Protein AF-A0A9P7GNF5-F1 (afdb_monomer_lite)

Structure (mmCIF, N/CA/C/O backbone):
data_AF-A0A9P7GNF5-F1
#
_entry.id   AF-A0A9P7GNF5-F1
#
loop_
_atom_site.group_PDB
_atom_site.id
_atom_site.type_symbol
_atom_site.label_atom_id
_atom_site.label_alt_id
_atom_site.label_comp_id
_atom_site.label_asym_id
_atom_site.label_entity_id
_atom_site.label_seq_id
_atom_site.pdbx_PDB_ins_code
_atom_site.Cartn_x
_atom_site.Cartn_y
_atom_site.Cartn_z
_atom_site.occupancy
_atom_site.B_iso_or_equiv
_atom_site.auth_seq_id
_atom_site.auth_comp_id
_atom_site.auth_asym_id
_atom_site.auth_atom_id
_atom_site.pdbx_PDB_model_num
ATOM 1 N N . MET A 1 1 ? 40.976 8.394 -29.551 1.00 41.62 1 MET A N 1
ATOM 2 C CA . MET A 1 1 ? 40.614 8.746 -28.161 1.00 41.62 1 MET A CA 1
ATOM 3 C C . MET A 1 1 ? 39.625 7.703 -27.666 1.00 41.62 1 MET A C 1
ATOM 5 O O . MET A 1 1 ? 38.566 7.614 -28.279 1.00 41.62 1 MET A O 1
ATOM 9 N N . PRO A 1 2 ? 39.951 6.873 -26.661 1.00 54.00 2 PRO A N 1
ATOM 10 C CA . PRO A 1 2 ? 38.973 5.945 -26.102 1.00 54.00 2 PRO A CA 1
ATOM 11 C C . PRO A 1 2 ? 37.846 6.740 -25.425 1.00 54.00 2 PRO A C 1
ATOM 13 O O . PRO A 1 2 ? 38.100 7.703 -24.696 1.00 54.00 2 PRO A O 1
ATOM 16 N N . ARG A 1 3 ? 36.596 6.388 -25.743 1.00 57.84 3 ARG A N 1
ATOM 17 C CA . ARG A 1 3 ? 35.383 6.988 -25.173 1.00 57.84 3 ARG A CA 1
ATOM 18 C C . ARG A 1 3 ? 35.376 6.676 -23.673 1.00 57.84 3 ARG A C 1
ATOM 20 O O . ARG A 1 3 ? 35.516 5.518 -23.307 1.00 57.84 3 ARG A O 1
ATOM 27 N N . ARG A 1 4 ? 35.253 7.690 -22.808 1.00 58.69 4 ARG A N 1
ATOM 28 C CA . ARG A 1 4 ? 35.090 7.457 -21.363 1.00 58.69 4 ARG A CA 1
ATOM 29 C C . ARG A 1 4 ? 33.771 6.722 -21.145 1.00 58.69 4 ARG A C 1
ATOM 31 O O . ARG A 1 4 ? 32.715 7.282 -21.436 1.00 58.69 4 ARG A O 1
ATOM 38 N N . GLU A 1 5 ? 33.855 5.491 -20.671 1.00 64.25 5 GLU A N 1
ATOM 39 C CA . GLU A 1 5 ? 32.709 4.707 -20.226 1.00 64.25 5 GLU A CA 1
ATOM 40 C C . GLU A 1 5 ? 32.183 5.349 -18.937 1.00 64.25 5 GLU A C 1
ATOM 42 O O . GLU A 1 5 ? 32.894 5.453 -17.939 1.00 64.25 5 GLU A O 1
ATOM 47 N N . GLN A 1 6 ? 30.969 5.896 -18.998 1.00 66.38 6 GLN A N 1
ATOM 48 C CA . GLN A 1 6 ? 30.269 6.418 -17.827 1.00 66.38 6 GLN A CA 1
ATOM 49 C C . GLN A 1 6 ? 29.545 5.233 -17.189 1.00 66.38 6 GLN A C 1
ATOM 51 O O . GLN A 1 6 ? 28.452 4.885 -17.630 1.00 66.38 6 GLN A O 1
ATOM 56 N N . SER A 1 7 ? 30.163 4.580 -16.205 1.00 65.94 7 SER A N 1
ATOM 57 C CA . SER A 1 7 ? 29.487 3.539 -15.431 1.00 65.94 7 SER A CA 1
ATOM 58 C C . SER A 1 7 ? 28.459 4.181 -14.498 1.00 65.94 7 SER A C 1
ATOM 60 O O . SER A 1 7 ? 28.756 5.140 -13.779 1.00 65.94 7 SER A O 1
ATOM 62 N N . PHE A 1 8 ? 27.224 3.680 -14.531 1.00 71.06 8 PHE A N 1
ATOM 63 C CA . PHE A 1 8 ? 26.128 4.201 -13.719 1.00 71.06 8 PHE A CA 1
ATOM 64 C C . PHE A 1 8 ? 25.688 3.155 -12.704 1.00 71.06 8 PHE A C 1
ATOM 66 O O . PHE A 1 8 ? 24.969 2.216 -13.026 1.00 71.06 8 PHE A O 1
ATOM 73 N N . THR A 1 9 ? 26.077 3.343 -11.445 1.00 82.88 9 THR A N 1
ATOM 74 C CA . THR A 1 9 ? 25.583 2.498 -10.357 1.00 82.88 9 THR A CA 1
ATOM 75 C C . THR A 1 9 ? 24.150 2.882 -10.001 1.00 82.88 9 THR A C 1
ATOM 77 O O . THR A 1 9 ? 23.896 3.974 -9.484 1.00 82.88 9 THR A O 1
ATOM 80 N N . ILE A 1 10 ? 23.206 1.968 -10.228 1.00 86.62 10 ILE A N 1
ATOM 81 C CA . ILE A 1 10 ? 21.813 2.163 -9.823 1.00 86.62 10 ILE A CA 1
ATOM 82 C C . ILE A 1 10 ? 21.650 1.997 -8.304 1.00 86.62 10 ILE A C 1
ATOM 84 O O . ILE A 1 10 ? 22.248 1.123 -7.676 1.00 86.62 10 ILE A O 1
ATOM 88 N N . ARG A 1 11 ? 20.807 2.831 -7.685 1.00 86.44 11 ARG A N 1
ATOM 89 C CA . ARG A 1 11 ? 20.430 2.698 -6.269 1.00 86.44 11 ARG A CA 1
ATOM 90 C C . ARG A 1 11 ? 19.063 2.024 -6.180 1.00 86.44 11 ARG A C 1
ATOM 92 O O . ARG A 1 11 ? 18.086 2.557 -6.693 1.00 86.44 11 ARG A O 1
ATOM 99 N N . GLY A 1 12 ? 18.978 0.892 -5.486 1.00 84.31 12 GLY A N 1
ATOM 100 C CA . GLY A 1 12 ? 17.716 0.166 -5.320 1.00 84.31 12 GLY A CA 1
ATOM 101 C C . GLY A 1 12 ? 17.876 -1.189 -4.627 1.00 84.31 12 GLY A C 1
ATOM 102 O O . GLY A 1 12 ? 18.938 -1.460 -4.062 1.00 84.31 12 GLY A O 1
ATOM 103 N N . PRO A 1 13 ? 16.841 -2.046 -4.657 1.00 88.25 13 PRO A N 1
ATOM 104 C CA . PRO A 1 13 ? 16.936 -3.442 -4.238 1.00 88.25 13 PRO A CA 1
ATOM 105 C C . PRO A 1 13 ? 18.118 -4.154 -4.908 1.00 88.25 13 PRO A C 1
ATOM 107 O O . PRO A 1 13 ? 18.367 -3.945 -6.095 1.00 88.25 13 PRO A O 1
ATOM 110 N N . LYS A 1 14 ? 18.827 -5.013 -4.163 1.00 90.12 14 LYS A N 1
ATOM 111 C CA . LYS A 1 14 ? 20.010 -5.739 -4.672 1.00 90.12 14 LYS A CA 1
ATOM 112 C C . LYS A 1 14 ? 19.717 -6.516 -5.957 1.00 90.12 14 LYS A C 1
ATOM 114 O O . LYS A 1 14 ? 20.514 -6.478 -6.879 1.00 90.12 14 LYS A O 1
ATOM 119 N N . ILE A 1 15 ? 18.522 -7.094 -6.048 1.00 89.81 15 ILE A N 1
ATOM 120 C CA . ILE A 1 15 ? 18.042 -7.823 -7.227 1.00 89.81 15 ILE A CA 1
ATOM 121 C C . ILE A 1 15 ? 18.034 -6.990 -8.516 1.00 89.81 15 ILE A C 1
ATOM 123 O O . ILE A 1 15 ? 18.298 -7.530 -9.581 1.00 89.81 15 ILE A O 1
ATOM 127 N N . LEU A 1 16 ? 17.777 -5.678 -8.439 1.00 89.19 16 LEU A N 1
ATOM 128 C CA . LEU A 1 16 ? 17.875 -4.813 -9.616 1.00 89.19 16 LEU A CA 1
ATOM 129 C C . LEU A 1 16 ? 19.332 -4.513 -9.950 1.00 89.19 16 LEU A C 1
ATOM 131 O O . LEU A 1 16 ? 19.678 -4.483 -11.121 1.00 89.19 16 LEU A O 1
ATOM 135 N N . GLN A 1 17 ? 20.171 -4.295 -8.931 1.00 90.56 17 GLN A N 1
ATOM 136 C CA . GLN A 1 17 ? 21.597 -3.999 -9.112 1.00 90.56 17 GLN A CA 1
ATOM 137 C C . GLN A 1 17 ? 22.333 -5.167 -9.777 1.00 90.56 17 GLN A C 1
ATOM 139 O O . GLN A 1 17 ? 23.171 -4.942 -10.637 1.00 90.56 17 GLN A O 1
ATOM 144 N N . GLU A 1 18 ? 22.000 -6.402 -9.396 1.00 89.75 18 GLU A N 1
ATOM 145 C CA . GLU A 1 18 ? 22.592 -7.624 -9.953 1.00 89.75 18 GLU A CA 1
ATOM 146 C C . GLU A 1 18 ? 22.138 -7.895 -11.393 1.00 89.75 18 GLU A C 1
ATOM 148 O O . GLU A 1 18 ? 22.918 -8.395 -12.197 1.00 89.75 18 GLU A O 1
ATOM 153 N N . ALA A 1 19 ? 20.895 -7.544 -11.730 1.00 89.50 19 ALA A N 1
ATOM 154 C CA . ALA A 1 19 ? 20.339 -7.734 -13.067 1.00 89.50 19 ALA A CA 1
ATOM 155 C C . ALA A 1 19 ? 20.593 -6.541 -14.016 1.00 89.50 19 ALA A C 1
ATOM 157 O O . ALA A 1 19 ? 20.102 -6.535 -15.146 1.00 89.50 19 ALA A O 1
ATOM 158 N N . TRP A 1 20 ? 21.333 -5.521 -13.569 1.00 89.19 20 TRP A N 1
ATOM 159 C CA . TRP A 1 20 ? 21.625 -4.324 -14.353 1.00 89.19 20 TRP A CA 1
ATOM 160 C C . TRP A 1 20 ? 22.871 -4.505 -15.225 1.00 89.19 20 TRP A C 1
ATOM 162 O O . TRP A 1 20 ? 23.933 -4.886 -14.739 1.00 89.19 20 TRP A O 1
ATOM 172 N N . ASP A 1 21 ? 22.747 -4.188 -16.515 1.00 89.94 21 ASP A N 1
ATOM 173 C CA . ASP A 1 21 ? 23.839 -4.260 -17.485 1.00 89.94 21 ASP A CA 1
ATOM 174 C C . ASP A 1 21 ? 24.296 -2.850 -17.882 1.00 89.94 21 ASP A C 1
ATOM 176 O O . ASP A 1 21 ? 23.581 -2.120 -18.571 1.00 89.94 21 ASP A O 1
ATOM 180 N N . ASP A 1 22 ? 25.502 -2.464 -17.464 1.00 88.56 22 ASP A N 1
ATOM 181 C CA . ASP A 1 22 ? 26.076 -1.138 -17.731 1.00 88.56 22 ASP A CA 1
ATOM 182 C C . ASP A 1 22 ? 26.331 -0.871 -19.226 1.00 88.56 22 ASP A C 1
ATOM 184 O O . ASP A 1 22 ? 26.520 0.279 -19.627 1.00 88.56 22 ASP A O 1
ATOM 188 N N . THR A 1 23 ? 26.337 -1.912 -20.068 1.00 87.12 23 THR A N 1
ATOM 189 C CA . THR A 1 23 ? 26.581 -1.777 -21.514 1.00 87.12 23 THR A CA 1
ATOM 190 C C . THR A 1 23 ? 25.336 -1.375 -22.301 1.00 87.12 23 THR A C 1
ATOM 192 O O . THR A 1 23 ? 25.441 -0.882 -23.428 1.00 87.12 23 THR A O 1
ATOM 195 N N . LYS A 1 24 ? 24.153 -1.564 -21.713 1.00 86.88 24 LYS A N 1
ATOM 196 C CA . LYS A 1 24 ? 22.857 -1.323 -22.348 1.00 86.88 24 LYS A CA 1
ATOM 197 C C . LYS A 1 24 ? 22.277 0.024 -21.944 1.00 86.88 24 LYS A C 1
ATOM 199 O O . LYS A 1 24 ? 22.565 0.584 -20.887 1.00 86.88 24 LYS A O 1
ATOM 204 N N . THR A 1 25 ? 21.404 0.558 -22.796 1.00 88.00 25 THR A N 1
ATOM 205 C CA . THR A 1 25 ? 20.661 1.778 -22.455 1.00 88.00 25 THR A CA 1
ATOM 206 C C . THR A 1 25 ? 19.668 1.509 -21.324 1.00 88.00 25 THR A C 1
ATOM 208 O O . THR A 1 25 ? 19.156 0.400 -21.175 1.00 88.00 25 THR A O 1
ATOM 211 N N . VAL A 1 26 ? 19.309 2.555 -20.571 1.00 87.38 26 VAL A N 1
ATOM 212 C CA . VAL A 1 26 ? 18.275 2.480 -19.521 1.00 87.38 26 VAL A CA 1
ATOM 213 C C . VAL A 1 26 ? 16.986 1.858 -20.067 1.00 87.38 26 VAL A C 1
ATOM 215 O O . VAL A 1 26 ? 16.422 0.966 -19.447 1.00 87.38 26 VAL A O 1
ATOM 218 N N . ARG A 1 27 ? 16.556 2.260 -21.269 1.00 85.50 27 ARG A N 1
ATOM 219 C CA . ARG A 1 27 ? 15.366 1.708 -21.927 1.00 85.50 27 ARG A CA 1
ATOM 220 C C . ARG A 1 27 ? 15.486 0.200 -22.158 1.00 85.50 27 ARG A C 1
ATOM 222 O O . ARG A 1 27 ? 14.571 -0.534 -21.804 1.00 85.50 27 ARG A O 1
ATOM 229 N N . GLN A 1 28 ? 16.600 -0.254 -22.730 1.00 85.62 28 GLN A N 1
ATOM 230 C CA . GLN A 1 28 ? 16.845 -1.675 -23.000 1.00 85.62 28 GLN A CA 1
ATOM 231 C C . GLN A 1 28 ? 16.909 -2.498 -21.712 1.00 85.62 28 GLN A C 1
ATOM 233 O O . GLN A 1 28 ? 16.339 -3.582 -21.669 1.00 85.62 28 GLN A O 1
ATOM 238 N N . ASN A 1 29 ? 17.537 -1.975 -20.656 1.00 89.19 29 ASN A N 1
ATOM 239 C CA . ASN A 1 29 ? 17.595 -2.651 -19.361 1.00 89.19 29 ASN A CA 1
ATOM 240 C C . ASN A 1 29 ? 16.219 -2.792 -18.724 1.00 89.19 29 ASN A C 1
ATOM 242 O O . ASN A 1 29 ? 15.861 -3.883 -18.302 1.00 89.19 29 ASN A O 1
ATOM 246 N N . TYR A 1 30 ? 15.424 -1.721 -18.689 1.00 88.06 30 TYR A N 1
ATOM 247 C CA . TYR A 1 30 ? 14.071 -1.793 -18.139 1.00 88.06 30 TYR A CA 1
ATOM 248 C C . TYR A 1 30 ? 13.229 -2.817 -18.9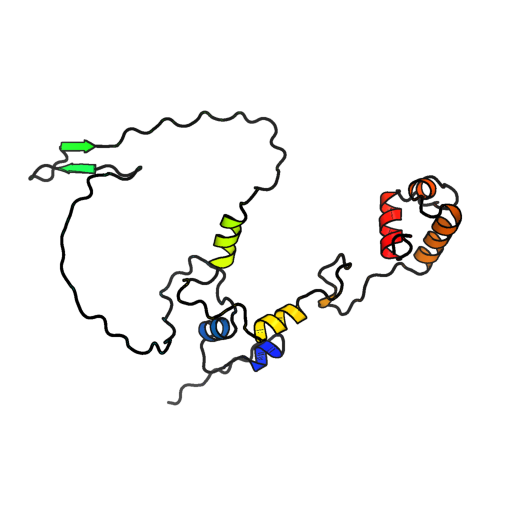10 1.00 88.06 30 TYR A C 1
ATOM 250 O O . TYR A 1 30 ? 12.617 -3.676 -18.283 1.00 88.06 30 TYR A O 1
ATOM 258 N N . ILE A 1 31 ? 13.305 -2.823 -20.247 1.00 85.62 31 ILE A N 1
ATOM 259 C CA . ILE A 1 31 ? 12.619 -3.827 -21.074 1.00 85.62 31 ILE A CA 1
ATOM 260 C C . ILE A 1 31 ? 13.119 -5.247 -20.767 1.00 85.62 31 ILE A C 1
ATOM 262 O O . ILE A 1 31 ? 12.304 -6.137 -20.553 1.00 85.62 31 ILE A O 1
ATOM 266 N N . ALA A 1 32 ? 14.435 -5.470 -20.690 1.00 86.75 32 ALA A N 1
ATOM 267 C CA . ALA A 1 32 ? 15.010 -6.783 -20.383 1.00 86.75 32 ALA A CA 1
ATOM 268 C C . ALA A 1 32 ? 14.602 -7.300 -18.993 1.00 86.75 32 ALA A C 1
ATOM 270 O O . ALA A 1 32 ? 14.418 -8.500 -18.805 1.00 86.75 32 ALA A O 1
ATOM 271 N N . LEU A 1 33 ? 14.421 -6.396 -18.028 1.00 87.56 33 LEU A N 1
ATOM 272 C CA . LEU A 1 33 ? 13.936 -6.720 -16.688 1.00 87.56 33 LEU A CA 1
ATOM 273 C C . LEU A 1 33 ? 12.429 -7.017 -16.655 1.00 87.56 33 LEU A C 1
ATOM 275 O O . LEU A 1 33 ? 11.961 -7.564 -15.658 1.00 87.56 33 LEU A O 1
ATOM 279 N N . GLY A 1 34 ? 11.676 -6.690 -17.711 1.00 86.31 34 GLY A N 1
ATOM 280 C CA . GLY A 1 34 ? 10.210 -6.747 -17.730 1.00 86.31 34 GLY A CA 1
ATOM 281 C C . GLY A 1 34 ? 9.551 -5.543 -17.045 1.00 86.31 34 GLY A C 1
ATOM 282 O O . GLY A 1 34 ? 8.411 -5.628 -16.599 1.00 86.31 34 GLY A O 1
ATOM 283 N N . LEU A 1 35 ? 10.280 -4.430 -16.920 1.00 86.75 35 LEU A N 1
ATOM 284 C CA . LEU A 1 35 ? 9.820 -3.175 -16.333 1.00 86.75 35 LEU A CA 1
ATOM 285 C C . LEU A 1 35 ? 9.551 -2.129 -17.418 1.00 86.75 35 LEU A C 1
ATOM 287 O O . LEU A 1 35 ? 10.220 -2.049 -18.448 1.00 86.75 35 LEU A O 1
ATOM 291 N N . ILE A 1 36 ? 8.594 -1.251 -17.148 1.00 85.75 36 ILE A N 1
ATOM 292 C CA . ILE A 1 36 ? 8.266 -0.139 -18.040 1.00 85.75 36 ILE A CA 1
ATOM 293 C C . ILE A 1 36 ? 9.247 1.020 -17.824 1.00 85.75 36 ILE A C 1
ATOM 295 O O . ILE A 1 36 ? 9.493 1.436 -16.692 1.00 85.75 36 ILE A O 1
ATOM 299 N N . HIS A 1 37 ? 9.829 1.554 -18.904 1.00 84.38 37 HIS A N 1
ATOM 300 C CA . HIS A 1 37 ? 10.767 2.689 -18.810 1.00 84.38 37 HIS A CA 1
ATOM 301 C C . HIS A 1 37 ? 10.054 4.052 -18.765 1.00 84.38 37 HIS A C 1
ATOM 303 O O . HIS A 1 37 ? 10.560 4.993 -18.160 1.00 84.38 37 HIS A O 1
ATOM 309 N N . THR A 1 38 ? 8.879 4.170 -19.396 1.00 83.12 38 THR A N 1
ATOM 310 C CA . THR A 1 38 ? 8.087 5.406 -19.439 1.00 83.12 38 THR A CA 1
ATOM 311 C C . THR A 1 38 ? 6.619 5.122 -19.166 1.00 83.12 38 THR A C 1
ATOM 313 O O . THR A 1 38 ? 6.066 4.144 -19.657 1.00 83.12 38 THR A O 1
ATOM 316 N N . LEU A 1 39 ? 5.999 6.013 -18.395 1.00 80.94 39 LEU A N 1
ATOM 317 C CA . LEU A 1 39 ? 4.566 6.014 -18.100 1.00 80.94 39 LEU A CA 1
ATOM 318 C C . LEU A 1 39 ? 3.771 6.889 -19.078 1.00 80.94 39 LEU A C 1
ATOM 320 O O . LEU A 1 39 ? 2.556 6.985 -18.959 1.00 80.94 39 LEU A O 1
ATOM 324 N N . ASN A 1 40 ? 4.441 7.577 -20.008 1.00 76.88 40 ASN A N 1
ATOM 325 C CA . ASN A 1 40 ? 3.777 8.474 -20.947 1.00 76.88 40 ASN A CA 1
ATOM 326 C C . ASN A 1 40 ? 3.309 7.677 -22.177 1.00 76.88 40 ASN A C 1
ATOM 328 O O . ASN A 1 40 ? 4.167 7.269 -22.965 1.00 76.88 40 ASN A O 1
ATOM 332 N N . PRO A 1 41 ? 1.990 7.502 -22.396 1.00 67.69 41 PRO A N 1
ATOM 333 C CA . PRO A 1 41 ? 1.478 6.761 -23.554 1.00 67.69 41 PRO A CA 1
ATOM 334 C C . PRO A 1 41 ? 1.795 7.477 -24.876 1.00 67.69 41 PRO A C 1
ATOM 336 O O . PRO A 1 41 ? 2.030 6.845 -25.898 1.00 67.69 41 PRO A O 1
ATOM 339 N N . SER A 1 42 ? 1.893 8.810 -24.844 1.00 64.44 42 SER A N 1
ATOM 340 C CA . SER A 1 42 ? 2.182 9.653 -26.012 1.00 64.44 42 SER A CA 1
ATOM 341 C C . SER A 1 42 ? 3.656 10.051 -26.126 1.00 64.44 42 SER A C 1
ATOM 343 O O . SER A 1 42 ? 3.953 11.130 -26.642 1.00 64.44 42 SER A O 1
ATOM 345 N N . ALA A 1 43 ? 4.590 9.254 -25.594 1.00 64.44 43 ALA A N 1
ATOM 346 C CA . ALA A 1 43 ? 6.016 9.560 -25.695 1.00 64.44 43 ALA A CA 1
ATOM 347 C C . ALA A 1 43 ? 6.415 9.750 -27.173 1.00 64.44 43 ALA A C 1
ATOM 349 O O . ALA A 1 43 ? 6.404 8.811 -27.965 1.00 64.44 43 ALA A O 1
ATOM 350 N N . ALA A 1 44 ? 6.732 10.990 -27.549 1.00 58.16 44 ALA A N 1
ATOM 351 C CA . ALA A 1 44 ? 7.075 11.346 -28.916 1.00 58.16 44 ALA A CA 1
ATOM 352 C C . ALA A 1 44 ? 8.484 10.840 -29.259 1.00 58.16 44 ALA A C 1
ATOM 354 O O . ALA A 1 44 ? 9.454 11.192 -28.588 1.00 58.16 44 ALA A O 1
ATOM 355 N N . GLY A 1 45 ? 8.595 10.033 -30.313 1.00 63.91 45 GLY A N 1
ATOM 356 C CA . GLY A 1 45 ? 9.864 9.497 -30.807 1.00 63.91 45 GLY A CA 1
ATOM 357 C C . GLY A 1 45 ? 9.737 8.034 -31.224 1.00 63.91 45 GLY A C 1
ATOM 358 O O . GLY A 1 45 ? 9.052 7.253 -30.569 1.00 63.91 45 GLY A O 1
ATOM 359 N N . GLY A 1 46 ? 10.378 7.662 -32.334 1.00 60.12 46 GLY A N 1
ATOM 360 C CA . GLY A 1 46 ? 10.417 6.274 -32.792 1.00 60.12 46 GLY A CA 1
ATOM 361 C C . GLY A 1 46 ? 11.089 5.382 -31.750 1.00 60.12 46 GLY A C 1
ATOM 362 O O . GLY A 1 46 ? 12.149 5.721 -31.226 1.00 60.12 46 GLY A O 1
ATOM 363 N N . VAL A 1 47 ? 10.459 4.255 -31.432 1.00 65.19 47 VAL A N 1
ATOM 364 C CA . VAL A 1 47 ? 11.078 3.222 -30.602 1.00 65.19 47 VAL A CA 1
ATOM 365 C C . VAL A 1 47 ? 12.047 2.434 -31.471 1.00 65.19 47 VAL A C 1
ATOM 367 O O . VAL A 1 47 ? 11.672 1.977 -32.549 1.00 65.19 47 VAL A O 1
ATOM 370 N N . GLU A 1 48 ? 13.298 2.307 -31.035 1.00 67.12 48 GLU A N 1
ATOM 371 C CA . GLU A 1 48 ? 14.250 1.446 -31.732 1.00 67.12 48 GLU A CA 1
ATOM 372 C C . GLU A 1 48 ? 13.721 0.005 -31.670 1.00 67.12 48 GLU A C 1
ATOM 374 O O . GLU A 1 48 ? 13.424 -0.469 -30.564 1.00 67.12 48 GLU A O 1
ATOM 379 N N . PRO A 1 49 ? 13.535 -0.680 -32.816 1.00 60.53 49 PRO A N 1
ATOM 380 C CA . PRO A 1 49 ? 13.213 -2.093 -32.795 1.00 60.53 49 PRO A CA 1
ATOM 381 C C . PRO A 1 49 ? 14.393 -2.797 -32.137 1.00 60.53 49 PRO A C 1
ATOM 383 O O . PRO A 1 49 ? 15.532 -2.693 -32.590 1.00 60.53 49 PRO A O 1
ATOM 386 N N . LEU A 1 50 ? 14.128 -3.472 -31.024 1.00 57.75 50 LEU A N 1
ATOM 387 C CA . LEU A 1 50 ? 15.089 -4.419 -30.490 1.00 57.75 50 LEU A CA 1
ATOM 388 C C . LEU A 1 50 ? 15.266 -5.475 -31.579 1.00 57.75 50 LEU A C 1
ATOM 390 O O . LEU A 1 50 ? 14.263 -5.996 -32.067 1.00 57.75 50 LEU A O 1
ATOM 394 N N . GLU A 1 51 ? 16.504 -5.740 -31.997 1.00 51.62 51 GLU A N 1
ATOM 395 C CA . GLU A 1 51 ? 16.817 -6.878 -32.862 1.00 51.62 51 GLU A CA 1
ATOM 396 C C . GLU A 1 51 ? 16.426 -8.154 -32.113 1.00 51.62 51 GLU A C 1
ATOM 398 O O . GLU A 1 51 ? 17.222 -8.794 -31.427 1.00 51.62 51 GLU A O 1
ATOM 403 N N . VAL A 1 52 ? 15.156 -8.524 -32.227 1.00 49.31 52 VAL A N 1
ATOM 404 C CA . VAL A 1 52 ? 14.756 -9.911 -32.133 1.00 49.31 52 VAL A CA 1
ATOM 405 C C . VAL A 1 52 ? 15.468 -10.547 -33.315 1.00 49.31 52 VAL A C 1
ATOM 407 O O . VAL A 1 52 ? 15.240 -10.154 -34.458 1.00 49.31 52 VAL A O 1
ATOM 410 N N . GLN A 1 53 ? 16.403 -11.457 -33.050 1.00 43.16 53 GLN A N 1
ATOM 411 C CA . GLN A 1 53 ? 16.948 -12.332 -34.082 1.00 43.16 53 GLN A CA 1
ATOM 412 C C . GLN A 1 53 ? 15.803 -13.216 -34.590 1.00 43.16 53 GLN A C 1
ATOM 414 O O . GLN A 1 53 ? 15.657 -14.374 -34.204 1.00 43.16 53 GLN A O 1
ATOM 419 N N . GLU A 1 54 ? 14.941 -12.636 -35.418 1.00 40.28 54 GLU A N 1
ATOM 420 C CA . GLU A 1 54 ? 13.938 -13.351 -36.172 1.00 40.28 54 GLU A CA 1
ATOM 421 C C . GLU A 1 54 ? 14.670 -14.072 -37.295 1.00 40.28 54 GLU A C 1
ATOM 423 O O . GLU A 1 54 ? 15.307 -13.491 -38.176 1.00 40.28 54 GLU A O 1
ATOM 428 N N . ARG A 1 55 ? 14.620 -15.395 -37.186 1.00 44.19 55 ARG A N 1
ATOM 429 C CA . ARG A 1 55 ? 14.936 -16.346 -38.238 1.00 44.19 55 ARG A CA 1
ATOM 430 C C . ARG A 1 55 ? 14.218 -15.877 -39.505 1.00 44.19 55 ARG A C 1
ATOM 432 O O . ARG A 1 55 ? 13.000 -15.762 -39.517 1.00 44.19 55 ARG A O 1
ATOM 439 N N . THR A 1 56 ? 15.009 -15.547 -40.514 1.00 33.44 56 THR A N 1
ATOM 440 C CA . THR A 1 56 ? 14.584 -14.942 -41.772 1.00 33.44 56 THR A CA 1
ATOM 441 C C . THR A 1 56 ? 13.545 -15.829 -42.456 1.00 33.44 56 THR A C 1
ATOM 443 O O . THR A 1 56 ? 13.882 -16.916 -42.917 1.00 33.44 56 THR A O 1
ATOM 446 N N . GLU A 1 57 ? 12.297 -15.371 -42.528 1.00 40.12 57 GLU A N 1
ATOM 447 C CA . GLU A 1 57 ? 11.358 -15.813 -43.555 1.00 40.12 57 GLU A CA 1
ATOM 448 C C . GLU A 1 57 ? 11.130 -14.644 -44.511 1.00 40.12 57 GLU A C 1
ATOM 450 O O . GLU A 1 57 ? 10.713 -13.546 -44.143 1.00 40.12 57 GLU A O 1
ATOM 455 N N . GLU A 1 58 ? 11.538 -14.895 -45.746 1.00 42.12 58 GLU A N 1
ATOM 456 C CA . GLU A 1 58 ? 11.533 -13.998 -46.885 1.00 42.12 58 GLU A CA 1
ATOM 457 C C . GLU A 1 58 ? 10.086 -13.705 -47.302 1.00 42.12 58 GLU A C 1
ATOM 459 O O . GLU A 1 58 ? 9.319 -14.625 -47.582 1.00 42.12 58 GLU A O 1
ATOM 464 N N . ILE A 1 59 ? 9.706 -12.427 -47.393 1.00 38.25 59 ILE A N 1
ATOM 465 C CA . ILE A 1 59 ? 8.522 -12.024 -48.159 1.00 38.25 59 ILE A CA 1
ATOM 466 C C . ILE A 1 59 ? 8.935 -10.931 -49.137 1.00 38.25 59 ILE A C 1
ATOM 468 O O . ILE A 1 59 ? 9.154 -9.769 -48.788 1.00 38.25 59 ILE A O 1
ATOM 472 N N . GLU A 1 60 ? 9.054 -11.357 -50.387 1.00 40.06 60 GLU A N 1
ATOM 473 C CA . GLU A 1 60 ? 9.244 -10.535 -51.567 1.00 40.06 60 GLU A CA 1
ATOM 474 C C . GLU A 1 60 ? 7.956 -9.780 -51.956 1.00 40.06 60 GLU A C 1
ATOM 476 O O . GLU A 1 60 ? 6.853 -10.317 -51.930 1.00 40.06 60 GLU A O 1
ATOM 481 N N . THR A 1 61 ? 8.154 -8.557 -52.461 1.00 33.47 61 THR A N 1
ATOM 482 C CA . THR A 1 61 ? 7.334 -7.832 -53.460 1.00 33.47 61 THR A CA 1
ATOM 483 C C . THR A 1 61 ? 5.904 -7.379 -53.114 1.00 33.47 61 THR A C 1
ATOM 485 O O . THR A 1 61 ? 4.982 -8.172 -52.995 1.00 33.47 61 THR A O 1
ATOM 488 N N . ALA A 1 62 ? 5.670 -6.057 -53.154 1.00 34.34 62 ALA A N 1
ATOM 489 C CA . ALA A 1 62 ? 5.028 -5.400 -54.308 1.00 34.34 62 ALA A CA 1
ATOM 490 C C . ALA A 1 62 ? 4.794 -3.891 -54.066 1.00 34.34 62 ALA A C 1
ATOM 492 O O . ALA A 1 62 ? 4.036 -3.478 -53.193 1.00 34.34 62 ALA A O 1
ATOM 493 N N . SER A 1 63 ? 5.412 -3.063 -54.913 1.00 37.31 63 SER A N 1
ATOM 494 C CA . SER A 1 63 ? 4.934 -1.714 -55.240 1.00 37.31 63 SER A CA 1
ATOM 495 C C . SER A 1 63 ? 3.735 -1.809 -56.185 1.00 37.31 63 SER A C 1
ATOM 497 O O . SER A 1 63 ? 3.817 -2.560 -57.151 1.00 37.31 63 SER A O 1
ATOM 499 N N . ALA A 1 64 ? 2.698 -0.991 -55.981 1.00 34.12 64 ALA A N 1
ATOM 500 C CA . ALA A 1 64 ? 2.097 -0.138 -57.019 1.00 34.12 64 ALA A CA 1
ATOM 501 C C . ALA A 1 64 ? 0.830 0.566 -56.503 1.00 34.12 64 ALA A C 1
ATOM 503 O O . ALA A 1 64 ? -0.102 -0.032 -55.978 1.00 34.12 64 ALA A O 1
ATOM 504 N N . SER A 1 65 ? 0.815 1.871 -56.725 1.00 41.16 65 SER A N 1
ATOM 505 C CA . SER A 1 65 ? -0.264 2.836 -56.551 1.00 41.16 65 SER A CA 1
ATOM 506 C C . SER A 1 65 ? -1.559 2.489 -57.303 1.00 41.16 65 SER A C 1
ATOM 508 O O . SER A 1 65 ? -1.538 2.326 -58.524 1.00 41.16 65 SER A O 1
ATOM 510 N N . LYS A 1 66 ? -2.701 2.540 -56.606 1.00 37.66 66 LYS A N 1
ATOM 511 C CA . LYS A 1 66 ? -4.032 2.735 -57.202 1.00 37.66 66 LYS A CA 1
ATOM 512 C C . LYS A 1 66 ? -4.843 3.687 -56.318 1.00 37.66 66 LYS A C 1
ATOM 514 O O . LYS A 1 66 ? -5.126 3.390 -55.164 1.00 37.66 66 LYS A O 1
ATOM 519 N N . VAL A 1 67 ? -5.154 4.864 -56.858 1.00 38.38 67 VAL A N 1
ATOM 520 C CA . VAL A 1 67 ? -6.015 5.871 -56.229 1.00 38.38 67 VAL A CA 1
ATOM 521 C C . VAL A 1 67 ? -7.463 5.458 -56.473 1.00 38.38 67 VAL A C 1
ATOM 523 O O . VAL A 1 67 ? -7.955 5.570 -57.593 1.00 38.38 67 VAL A O 1
ATOM 526 N N . GLU A 1 68 ? -8.139 4.989 -55.430 1.00 41.72 68 GLU A N 1
ATOM 527 C CA . GLU A 1 68 ? -9.593 4.827 -55.404 1.00 41.72 68 GLU A CA 1
ATOM 528 C C . GLU A 1 68 ? -10.161 5.851 -54.416 1.00 41.72 68 GLU A C 1
ATOM 530 O O . GLU A 1 68 ? -9.733 5.934 -53.264 1.00 41.72 68 GLU A O 1
ATOM 535 N N . GLN A 1 69 ? -11.062 6.712 -54.894 1.00 43.28 69 GLN A N 1
ATOM 536 C CA . GLN A 1 69 ? -11.665 7.755 -54.068 1.00 43.28 69 GLN A CA 1
ATOM 537 C C . GLN A 1 69 ? -12.687 7.144 -53.095 1.00 43.28 69 GLN A C 1
ATOM 539 O O . GLN A 1 69 ? -13.596 6.447 -53.547 1.00 4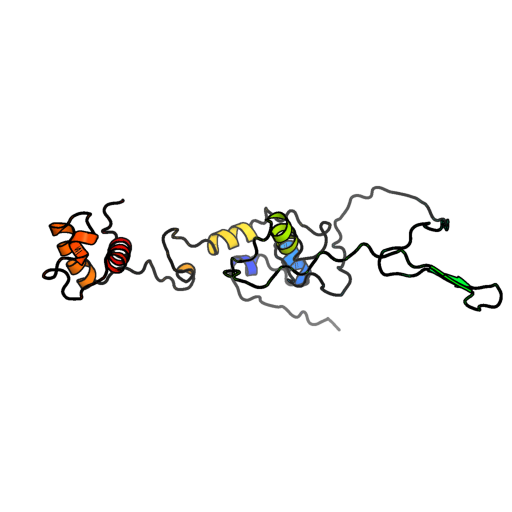3.28 69 GLN A O 1
ATOM 544 N N . PRO A 1 70 ? -12.620 7.448 -51.787 1.00 47.09 70 PRO A N 1
ATOM 545 C CA . PRO A 1 70 ? -13.667 7.060 -50.851 1.00 47.09 70 PRO A CA 1
ATOM 546 C C . PRO A 1 70 ? -14.905 7.952 -51.037 1.00 47.09 70 PRO A C 1
ATOM 548 O O . PRO A 1 70 ? -14.828 9.181 -50.990 1.00 47.09 70 PRO A O 1
ATOM 551 N N . THR A 1 71 ? -16.066 7.328 -51.231 1.00 55.00 71 THR A N 1
ATOM 552 C CA . THR A 1 71 ? -17.375 7.975 -51.436 1.00 55.00 71 THR A CA 1
ATOM 553 C C . THR A 1 71 ? -18.079 8.394 -50.138 1.00 55.00 71 THR A C 1
ATOM 555 O O . THR A 1 71 ? -19.216 8.853 -50.191 1.00 55.00 71 THR A O 1
ATOM 558 N N . GLN A 1 72 ? -17.426 8.300 -48.974 1.00 59.12 72 GLN A N 1
ATOM 559 C CA . GLN A 1 72 ? -18.005 8.699 -47.684 1.00 59.12 72 GLN A CA 1
ATOM 560 C C . GLN A 1 72 ? -17.157 9.757 -46.974 1.00 59.12 72 GLN A C 1
ATOM 562 O O . GLN A 1 72 ? -15.991 9.542 -46.640 1.00 59.12 72 GLN A O 1
ATOM 567 N N . ILE A 1 73 ? -17.772 10.917 -46.745 1.00 60.91 73 ILE A N 1
ATOM 568 C CA . ILE A 1 73 ? -17.205 12.049 -46.009 1.00 60.91 73 ILE A CA 1
ATOM 569 C C . ILE A 1 73 ? -17.333 11.751 -44.504 1.00 60.91 73 ILE A C 1
ATOM 571 O O . ILE A 1 73 ? -18.408 11.385 -44.033 1.00 60.91 73 ILE A O 1
ATOM 575 N N . ARG A 1 74 ? -16.236 11.870 -43.743 1.00 62.34 74 ARG A N 1
ATOM 576 C CA . ARG A 1 74 ? -16.224 11.648 -42.283 1.00 62.34 74 ARG A CA 1
ATOM 577 C C . ARG A 1 74 ? -16.922 12.809 -41.554 1.00 62.34 74 ARG A C 1
ATOM 579 O O . ARG A 1 74 ? -16.730 13.959 -41.944 1.00 62.34 74 ARG A O 1
ATOM 586 N N . LYS A 1 75 ? -17.681 12.516 -40.484 1.00 64.25 75 LYS A N 1
ATOM 587 C CA . LYS A 1 75 ? -18.366 13.524 -39.645 1.00 64.25 75 LYS A CA 1
ATOM 588 C C . LYS A 1 75 ? -17.362 14.602 -39.182 1.00 64.25 75 LYS A C 1
ATOM 590 O O . LYS A 1 75 ? -16.274 14.259 -38.723 1.00 64.25 75 LYS A O 1
ATOM 595 N N . GLY A 1 76 ? -17.700 15.882 -39.370 1.00 63.75 76 GLY A N 1
ATOM 596 C CA . GLY A 1 76 ? -16.844 17.040 -39.055 1.00 63.75 76 GLY A CA 1
ATOM 597 C C . GLY A 1 76 ? -15.943 17.559 -40.190 1.00 63.75 76 GLY A C 1
ATOM 598 O O . GLY A 1 76 ? -15.336 18.616 -40.039 1.00 63.75 76 GLY A O 1
ATOM 599 N N . PHE A 1 77 ? -15.865 16.874 -41.339 1.00 63.00 77 PHE A N 1
ATOM 600 C CA . PHE A 1 77 ? -15.143 17.354 -42.526 1.00 63.00 77 PHE A CA 1
ATOM 601 C C . PHE A 1 77 ? -16.127 17.659 -43.667 1.00 63.00 77 PHE A C 1
ATOM 603 O O . PHE A 1 77 ? -17.053 16.893 -43.901 1.00 63.00 77 PHE A O 1
ATOM 610 N N . GLY A 1 78 ? -15.932 18.767 -44.391 1.00 69.38 78 GLY A N 1
ATOM 611 C CA . GLY A 1 78 ? -16.744 19.141 -45.559 1.00 69.38 78 GLY A CA 1
ATOM 612 C C . GLY A 1 78 ? -16.006 18.889 -46.875 1.00 69.38 78 GLY A C 1
ATOM 613 O O . GLY A 1 78 ? -14.795 19.112 -46.960 1.00 69.38 78 GLY A O 1
ATOM 614 N N . LYS A 1 79 ? -16.712 18.441 -47.922 1.00 78.50 79 LYS A N 1
ATOM 615 C CA . LYS A 1 79 ? -16.114 18.264 -49.256 1.00 78.50 79 LYS A CA 1
ATOM 616 C C . LYS A 1 79 ? -16.335 19.524 -50.089 1.00 78.50 79 LYS A C 1
ATOM 618 O O . LYS A 1 79 ? -17.470 19.908 -50.362 1.00 78.50 79 LYS A O 1
ATOM 623 N N . ILE A 1 80 ? -15.237 20.160 -50.496 1.00 78.25 80 ILE A N 1
ATOM 624 C CA . ILE A 1 80 ? -15.249 21.357 -51.347 1.00 78.25 80 ILE A CA 1
ATOM 625 C C . ILE A 1 80 ? -15.054 20.924 -52.803 1.00 78.25 80 ILE A C 1
ATOM 627 O O . ILE A 1 80 ? -14.024 20.335 -53.133 1.00 78.25 80 ILE A O 1
ATOM 631 N N . ILE A 1 81 ? -16.014 21.236 -53.675 1.00 75.56 81 ILE A N 1
ATOM 632 C CA . ILE A 1 81 ? -15.927 21.001 -55.123 1.00 75.56 81 ILE A CA 1
ATOM 633 C C . ILE A 1 81 ? -15.590 22.327 -55.817 1.00 75.56 81 ILE A C 1
ATOM 635 O O . ILE A 1 81 ? -16.272 23.338 -55.618 1.00 75.56 81 ILE A O 1
ATOM 639 N N . ARG A 1 82 ? -14.522 22.318 -56.623 1.00 82.81 82 ARG A N 1
ATOM 640 C CA . ARG A 1 82 ? -14.044 23.466 -57.408 1.00 82.81 82 ARG A CA 1
ATOM 641 C C . ARG A 1 82 ? -14.197 23.207 -58.904 1.00 82.81 82 ARG A C 1
ATOM 643 O O . ARG A 1 82 ? -14.151 22.052 -59.321 1.00 82.81 82 ARG A O 1
ATOM 650 N N . ASP A 1 83 ? -14.374 24.272 -59.678 1.00 88.31 83 ASP A N 1
ATOM 651 C CA . ASP A 1 83 ? -14.296 24.214 -61.138 1.00 88.31 83 ASP A CA 1
ATOM 652 C C . ASP A 1 83 ? -12.835 24.117 -61.625 1.00 88.31 83 ASP A C 1
ATOM 654 O O . ASP A 1 83 ? -11.884 24.222 -60.845 1.00 88.31 83 ASP A O 1
ATOM 658 N N . GLU A 1 84 ? -12.645 23.904 -62.929 1.00 79.94 84 GLU A N 1
ATOM 659 C CA . GLU A 1 84 ? -11.319 23.803 -63.563 1.00 79.94 84 GLU A CA 1
ATOM 660 C C . GLU A 1 84 ? -10.496 25.104 -63.458 1.00 79.94 84 GLU A C 1
ATOM 662 O O . GLU A 1 84 ? -9.275 25.076 -63.598 1.00 79.94 84 GLU A O 1
ATOM 667 N N . ALA A 1 85 ? -11.144 26.235 -63.156 1.00 74.06 85 ALA A N 1
ATOM 668 C CA . ALA A 1 85 ? -10.502 27.525 -62.908 1.00 74.06 85 ALA A CA 1
ATOM 669 C C . ALA A 1 85 ? -10.122 27.736 -61.426 1.00 74.06 85 ALA A C 1
ATOM 671 O O . ALA A 1 85 ? -9.542 28.766 -61.079 1.00 74.06 85 ALA A O 1
ATOM 672 N N . GLY A 1 86 ? -10.411 26.767 -60.549 1.00 69.62 86 GLY A N 1
ATOM 673 C CA . GLY A 1 86 ? -10.067 26.800 -59.128 1.00 69.62 86 GLY A CA 1
ATOM 674 C C . GLY A 1 86 ? -11.048 27.579 -58.244 1.00 69.62 86 GLY A C 1
ATOM 675 O O . GLY A 1 86 ? -10.790 27.728 -57.045 1.00 69.62 86 GLY A O 1
ATOM 676 N N . ASN A 1 87 ? -12.182 28.033 -58.781 1.00 79.56 87 ASN A N 1
ATOM 677 C CA . ASN A 1 87 ? -13.228 28.699 -58.012 1.00 79.56 87 ASN A CA 1
ATOM 678 C C . ASN A 1 87 ? -14.122 27.670 -57.312 1.00 79.56 87 ASN A C 1
ATOM 680 O O . ASN A 1 87 ? -14.428 26.602 -57.842 1.00 79.56 87 ASN A O 1
ATOM 684 N N . VAL A 1 88 ? -14.539 27.978 -56.082 1.00 78.44 88 VAL A N 1
ATOM 685 C CA . VAL A 1 88 ? -15.382 27.085 -55.276 1.00 78.44 88 VAL A CA 1
ATOM 686 C C . VAL A 1 88 ? -16.829 27.191 -55.741 1.00 78.44 88 VAL A C 1
ATOM 688 O O . VAL A 1 88 ? -17.444 28.243 -55.599 1.00 78.44 88 VAL A O 1
ATOM 691 N N . VAL A 1 89 ? -17.372 26.087 -56.257 1.00 80.62 89 VAL A N 1
ATOM 692 C CA . VAL A 1 89 ? -18.748 26.028 -56.773 1.00 80.62 89 VAL A CA 1
ATOM 693 C C . VAL A 1 89 ? -19.712 25.490 -55.717 1.00 80.62 89 VAL A C 1
ATOM 695 O O . VAL A 1 89 ? -20.836 25.975 -55.612 1.00 80.62 89 VAL A O 1
ATOM 698 N N . ARG A 1 90 ? -19.300 24.496 -54.912 1.00 69.69 90 ARG A N 1
ATOM 699 C CA . ARG A 1 90 ? -20.189 23.872 -53.917 1.00 69.69 90 ARG A CA 1
ATOM 700 C C . ARG A 1 90 ? -19.435 23.289 -52.725 1.00 69.69 90 ARG A C 1
ATOM 702 O O . ARG A 1 90 ? -18.365 22.705 -52.890 1.00 69.69 90 ARG A O 1
ATOM 709 N N . ILE A 1 91 ? -20.026 23.413 -51.539 1.00 73.00 91 ILE A N 1
ATOM 710 C CA . ILE A 1 91 ? -19.569 22.768 -50.304 1.00 73.00 91 ILE A CA 1
ATOM 711 C C . ILE A 1 91 ? -20.694 21.840 -49.847 1.00 73.00 91 ILE A C 1
ATOM 713 O O . ILE A 1 91 ? -21.793 22.309 -49.559 1.00 73.00 91 ILE A O 1
ATOM 717 N N . GLU A 1 92 ? -20.438 20.533 -49.825 1.00 66.19 92 GLU A N 1
ATOM 718 C CA . GLU A 1 92 ? -21.376 19.536 -49.300 1.00 66.19 92 GLU A CA 1
ATOM 719 C C . GLU A 1 92 ? -20.963 19.149 -47.878 1.00 66.19 92 GLU A C 1
ATOM 721 O O . GLU A 1 92 ? -19.830 18.711 -47.642 1.00 66.19 92 GLU A O 1
ATOM 726 N N . MET A 1 93 ? -21.890 19.330 -46.935 1.00 63.16 93 MET A N 1
ATOM 727 C CA . MET A 1 93 ? -21.774 18.883 -45.547 1.00 63.16 93 MET A CA 1
ATOM 728 C C . MET A 1 93 ? -22.869 17.844 -45.281 1.00 63.16 93 MET A C 1
ATOM 730 O O . MET A 1 93 ? -24.003 18.067 -45.710 1.00 63.16 93 MET A O 1
ATOM 734 N N . PRO A 1 94 ? -22.566 16.716 -44.615 1.00 60.38 94 PRO A N 1
ATOM 735 C CA . PRO A 1 94 ? -23.609 15.809 -44.153 1.00 60.38 94 PRO A CA 1
ATOM 736 C C . PRO A 1 94 ? -24.439 16.481 -43.048 1.00 60.38 94 PRO A C 1
ATOM 738 O O . PRO A 1 94 ? -23.881 17.160 -42.188 1.00 60.38 94 PRO A O 1
ATOM 741 N N . GLU A 1 95 ? -25.760 16.303 -43.108 1.00 55.03 95 GLU A N 1
ATOM 742 C CA . GLU A 1 95 ? -26.727 16.831 -42.139 1.00 55.03 95 GLU A CA 1
ATOM 743 C C . GLU A 1 95 ? -26.489 16.181 -40.763 1.00 55.03 95 GLU A C 1
ATOM 745 O O . GLU A 1 95 ? -26.248 14.975 -40.663 1.00 55.03 95 GLU A O 1
ATOM 750 N N . GLU A 1 96 ? -26.436 17.007 -39.722 1.00 51.97 96 GLU A N 1
ATOM 751 C CA . GLU A 1 96 ? -26.066 16.630 -38.358 1.00 51.97 96 GLU A CA 1
ATOM 752 C C . GLU A 1 96 ? -27.289 16.013 -37.657 1.00 51.97 96 GLU A C 1
ATOM 754 O O . GLU A 1 96 ? -28.344 16.642 -37.597 1.00 51.97 96 GLU A O 1
ATOM 759 N N . ASP A 1 97 ? -27.176 14.773 -37.164 1.00 47.72 97 ASP A N 1
ATOM 760 C CA . ASP A 1 97 ? -28.212 14.168 -36.317 1.00 47.72 97 ASP A CA 1
ATOM 761 C C . ASP A 1 97 ? -28.339 14.989 -35.016 1.00 47.72 97 ASP A C 1
ATOM 763 O O . ASP A 1 97 ? -27.331 15.255 -34.358 1.00 47.72 97 ASP A O 1
ATOM 767 N N . GLU A 1 98 ? -29.571 15.381 -34.671 1.00 51.72 98 GLU A N 1
ATOM 768 C CA . GLU A 1 98 ? -29.949 16.204 -33.510 1.00 51.72 98 GLU A CA 1
ATOM 769 C C . GLU A 1 98 ? -29.245 15.804 -32.197 1.00 51.72 98 GLU A C 1
ATOM 771 O O . GLU A 1 98 ? -29.212 14.634 -31.806 1.00 51.72 98 GLU A O 1
ATOM 776 N N . GLU A 1 99 ? -28.742 16.808 -31.468 1.00 52.91 99 GLU A N 1
ATOM 777 C CA . GLU A 1 99 ? -28.244 16.654 -30.098 1.00 52.91 99 GLU A CA 1
ATOM 778 C C . GLU A 1 99 ? -29.325 16.075 -29.160 1.00 52.91 99 GLU A C 1
ATOM 780 O O . GLU A 1 99 ? -30.483 16.503 -29.207 1.00 52.91 99 GLU A O 1
ATOM 785 N N . PRO A 1 100 ? -28.981 15.160 -28.233 1.00 48.88 100 PRO A N 1
ATOM 786 C CA . PRO A 1 100 ? -29.916 14.749 -27.197 1.00 48.88 100 PRO A CA 1
ATOM 787 C C . PRO A 1 100 ? -30.132 15.882 -26.174 1.00 48.88 100 PRO A C 1
ATOM 789 O O . PRO A 1 100 ? -29.201 16.625 -25.851 1.00 48.88 100 PRO A O 1
ATOM 792 N N . PRO A 1 101 ? -31.348 16.010 -25.611 1.00 43.34 101 PRO A N 1
ATOM 793 C CA . PRO A 1 101 ? -31.708 17.134 -24.759 1.00 43.34 101 PRO A CA 1
ATOM 794 C C . PRO A 1 101 ? -30.909 17.150 -23.451 1.00 43.34 101 PRO A C 1
ATOM 796 O O . PRO A 1 101 ? -30.701 16.122 -22.803 1.00 43.34 101 PRO A O 1
ATOM 799 N N . ALA A 1 102 ? -30.527 18.361 -23.040 1.00 48.03 102 ALA A N 1
ATOM 800 C CA . ALA A 1 102 ? -29.895 18.666 -21.764 1.00 48.03 102 ALA A CA 1
ATOM 801 C C . ALA A 1 102 ? -30.660 18.026 -20.590 1.00 48.03 102 ALA A C 1
ATOM 803 O O . ALA A 1 102 ? -31.769 18.439 -20.239 1.00 48.03 102 ALA A O 1
ATOM 804 N N . HIS A 1 103 ? -30.055 17.013 -19.969 1.00 45.22 103 HIS A N 1
ATOM 805 C CA . HIS A 1 103 ? -30.601 16.388 -18.773 1.00 45.22 103 HIS A CA 1
ATOM 806 C C . HIS A 1 103 ? -30.404 17.308 -17.561 1.00 45.22 103 HIS A C 1
ATOM 808 O O . HIS A 1 103 ? -29.313 17.797 -17.273 1.00 45.22 103 HIS A O 1
ATOM 814 N N . ASN A 1 104 ? -31.517 17.558 -16.876 1.00 41.62 104 ASN A N 1
ATOM 815 C CA . ASN A 1 104 ? -31.675 18.511 -15.787 1.00 41.62 104 ASN A CA 1
ATOM 816 C C . ASN A 1 104 ? -30.707 18.279 -14.615 1.00 41.62 104 ASN A C 1
ATOM 818 O O . ASN A 1 104 ? -30.636 17.192 -14.047 1.00 41.62 104 ASN A O 1
ATOM 822 N N . ALA A 1 105 ? -30.048 19.357 -14.191 1.00 49.28 105 ALA A N 1
ATOM 823 C CA . ALA A 1 105 ? -29.229 19.424 -12.991 1.00 49.28 105 ALA A CA 1
ATOM 824 C C . ALA A 1 105 ? -30.092 19.383 -11.719 1.00 49.28 105 ALA A C 1
ATOM 826 O O . ALA A 1 105 ? -30.517 20.436 -11.244 1.00 49.28 105 ALA A O 1
ATOM 827 N N . ARG A 1 106 ? -30.339 18.197 -11.147 1.00 50.38 106 ARG A N 1
ATOM 828 C CA . ARG A 1 106 ? -30.682 18.038 -9.721 1.00 50.38 106 ARG A CA 1
ATOM 829 C C . ARG A 1 106 ? -30.156 16.703 -9.187 1.00 50.38 106 ARG A C 1
ATOM 831 O O . ARG A 1 106 ? -30.558 15.655 -9.668 1.00 50.38 106 ARG A O 1
ATOM 838 N N . ASP A 1 107 ? -29.281 16.813 -8.187 1.00 50.19 107 ASP A N 1
ATOM 839 C CA . ASP A 1 107 ? -28.737 15.757 -7.320 1.00 50.19 107 ASP A CA 1
ATOM 840 C C . ASP A 1 107 ? -28.077 14.558 -8.018 1.00 50.19 107 ASP A C 1
ATOM 842 O O . ASP A 1 107 ? -28.663 13.497 -8.210 1.00 50.19 107 ASP A O 1
ATOM 846 N N . THR A 1 108 ? -26.789 14.707 -8.330 1.00 49.81 108 THR A N 1
ATOM 847 C CA . THR A 1 108 ? -25.892 13.565 -8.535 1.00 49.81 108 THR A CA 1
ATOM 848 C C . THR A 1 108 ? -24.903 13.554 -7.380 1.00 49.81 108 THR A C 1
ATOM 850 O O . THR A 1 108 ? -23.899 14.265 -7.386 1.00 49.81 108 THR A O 1
ATOM 853 N N . GLU A 1 109 ? -25.227 12.770 -6.354 1.00 53.44 109 GLU A N 1
ATOM 854 C CA . GLU A 1 109 ? -24.251 12.280 -5.388 1.00 53.44 109 GLU A CA 1
ATOM 855 C C . GLU A 1 109 ? -23.077 11.707 -6.193 1.00 53.44 109 GLU A C 1
ATOM 857 O O . GLU A 1 109 ? -23.280 10.836 -7.038 1.00 53.44 109 GLU A O 1
ATOM 862 N N . MET A 1 110 ? -21.881 12.280 -6.027 1.00 50.44 110 MET A N 1
ATOM 863 C CA . MET A 1 110 ? -20.699 11.997 -6.846 1.00 50.44 110 MET A CA 1
ATOM 864 C C . MET A 1 110 ? -20.225 10.557 -6.592 1.00 50.44 110 MET A C 1
ATOM 866 O O . MET A 1 110 ? -19.287 10.308 -5.838 1.00 50.44 110 MET A O 1
ATOM 870 N N . THR A 1 111 ? -20.913 9.588 -7.183 1.00 60.03 111 THR A N 1
ATOM 871 C CA . THR A 1 111 ? -20.457 8.207 -7.265 1.00 60.03 111 THR A CA 1
ATOM 872 C C . THR A 1 111 ? -19.270 8.220 -8.218 1.00 60.03 111 THR A C 1
ATOM 874 O O . THR A 1 111 ? -19.339 8.818 -9.293 1.00 60.03 111 THR A O 1
ATOM 877 N N . GLY A 1 112 ? -18.137 7.662 -7.780 1.00 57.16 112 GLY A N 1
ATOM 878 C CA . GLY A 1 112 ? -16.929 7.613 -8.604 1.00 57.16 112 GLY A CA 1
ATOM 879 C C . GLY A 1 112 ? -17.256 7.032 -9.983 1.00 57.16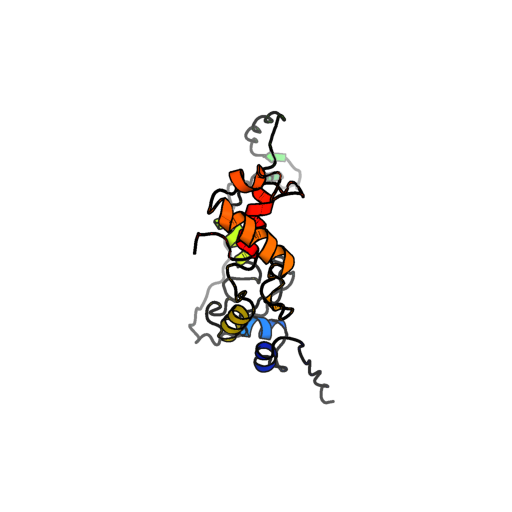 112 GLY A C 1
ATOM 880 O O . GLY A 1 112 ? -18.122 6.158 -10.061 1.00 57.16 112 GLY A O 1
ATOM 881 N N . PRO A 1 113 ? -16.624 7.524 -11.063 1.00 64.00 113 PRO A N 1
ATOM 882 C CA . PRO A 1 113 ? -16.952 7.056 -12.398 1.00 64.00 113 PRO A CA 1
ATOM 883 C C . PRO A 1 113 ? -16.737 5.541 -12.441 1.00 64.00 113 PRO A C 1
ATOM 885 O O . PRO A 1 113 ? -15.654 5.049 -12.118 1.00 64.00 113 PRO A O 1
ATOM 888 N N . GLU A 1 114 ? -17.794 4.809 -12.781 1.00 57.09 114 GLU A N 1
ATOM 889 C CA . GLU A 1 114 ? -17.783 3.358 -12.926 1.00 57.09 114 GLU A CA 1
ATOM 890 C C . GLU A 1 114 ? -16.996 3.038 -14.207 1.00 57.09 114 GLU A C 1
ATOM 892 O O . GLU A 1 114 ? -17.550 2.883 -15.293 1.00 57.09 114 GLU A O 1
ATOM 897 N N . LEU A 1 115 ? -15.662 3.091 -14.119 1.00 61.94 115 LEU A N 1
ATOM 898 C CA . LEU A 1 115 ? -14.798 2.765 -15.247 1.00 61.94 115 LEU A CA 1
ATOM 899 C C . LEU A 1 115 ? -14.919 1.268 -15.524 1.00 61.94 115 LEU A C 1
ATOM 901 O O . LEU A 1 115 ? -14.596 0.437 -14.673 1.00 61.94 115 LEU A O 1
ATOM 905 N N . GLU A 1 116 ? -15.338 0.931 -16.741 1.00 62.19 116 GLU A N 1
ATOM 906 C CA . GLU A 1 116 ? -15.371 -0.448 -17.207 1.00 62.19 116 GLU A CA 1
ATOM 907 C C . GLU A 1 116 ? -13.962 -1.057 -17.124 1.00 62.19 116 GLU A C 1
ATOM 909 O O . GLU A 1 116 ? -12.970 -0.437 -17.526 1.00 62.19 116 GLU A O 1
ATOM 914 N N . SER A 1 117 ? -13.863 -2.288 -16.610 1.00 65.88 117 SER A N 1
ATOM 915 C CA . SER A 1 117 ? -12.579 -2.983 -16.422 1.00 65.88 117 SER A CA 1
ATOM 916 C C . SER A 1 117 ? -11.767 -3.094 -17.718 1.00 65.88 117 SER A C 1
ATOM 918 O O . SER A 1 117 ? -10.543 -3.199 -17.670 1.00 65.88 117 SER A O 1
ATOM 920 N N . THR A 1 118 ? -12.435 -3.075 -18.870 1.00 65.06 118 THR A N 1
ATOM 921 C CA . THR A 1 118 ? -11.832 -3.100 -20.208 1.00 65.06 118 THR A CA 1
ATOM 922 C C . THR A 1 118 ? -11.066 -1.804 -20.509 1.00 65.06 118 THR A C 1
ATOM 924 O O . THR A 1 118 ? -9.938 -1.853 -21.001 1.00 65.06 118 THR A O 1
ATOM 927 N N . VAL A 1 119 ? -11.627 -0.646 -20.140 1.00 65.19 119 VAL A N 1
ATOM 928 C CA . VAL A 1 119 ? -11.030 0.682 -20.324 1.00 65.19 119 VAL A CA 1
ATOM 929 C C . VAL A 1 119 ? -9.847 0.851 -19.379 1.00 65.19 119 VAL A C 1
ATOM 931 O O . VAL A 1 119 ? -8.780 1.284 -19.805 1.00 65.19 119 VAL A O 1
ATOM 934 N N . VAL A 1 120 ? -9.987 0.433 -18.118 1.00 63.28 120 VAL A N 1
ATOM 935 C CA . VAL A 1 120 ? -8.861 0.418 -17.167 1.00 63.28 120 VAL A CA 1
ATOM 936 C C . VAL A 1 120 ? -7.742 -0.490 -17.679 1.00 63.28 120 VAL A C 1
ATOM 938 O O . VAL A 1 120 ? -6.574 -0.110 -17.633 1.00 63.28 120 VAL A O 1
ATOM 941 N N . GLY A 1 121 ? -8.098 -1.654 -18.232 1.00 61.69 121 GLY A N 1
ATOM 942 C CA . GLY A 1 121 ? -7.163 -2.568 -18.878 1.00 61.69 121 GLY A CA 1
ATOM 943 C C . GLY A 1 121 ? -6.378 -1.886 -19.992 1.00 61.69 121 GLY A C 1
ATOM 944 O O . GLY A 1 121 ? -5.154 -1.891 -19.946 1.00 61.69 121 GLY A O 1
ATOM 945 N N . ALA A 1 122 ? -7.041 -1.226 -20.940 1.00 61.56 122 ALA A N 1
ATOM 946 C CA . ALA A 1 122 ? -6.365 -0.513 -22.027 1.00 61.56 122 ALA A CA 1
ATOM 947 C C . ALA A 1 122 ? -5.379 0.557 -21.512 1.00 61.56 122 ALA A C 1
ATOM 949 O O . ALA A 1 122 ? -4.246 0.628 -21.975 1.00 61.56 122 ALA A O 1
ATOM 950 N N . TRP A 1 123 ? -5.766 1.335 -20.498 1.00 60.03 123 TRP A N 1
ATOM 951 C CA . TRP A 1 123 ? -4.920 2.402 -19.952 1.00 60.03 123 TRP A CA 1
ATOM 952 C C . TRP A 1 123 ? -3.751 1.899 -19.107 1.00 60.03 123 TRP A C 1
ATOM 954 O O . TRP A 1 123 ? -2.716 2.552 -19.072 1.00 60.03 123 TRP A O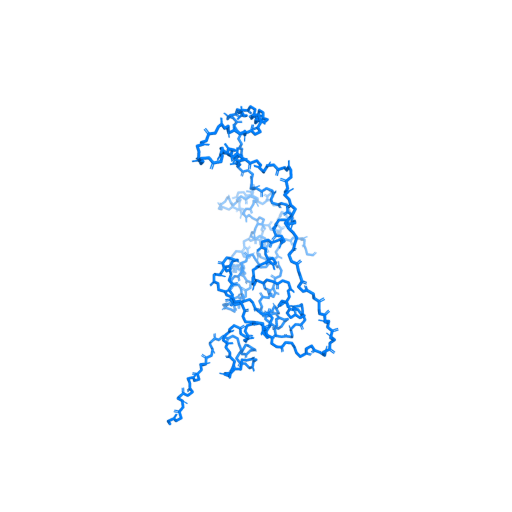 1
ATOM 964 N N . VAL A 1 124 ? -3.901 0.767 -18.416 1.00 59.81 124 VAL A N 1
ATOM 965 C CA . VAL A 1 124 ? -2.830 0.174 -17.597 1.00 59.81 124 VAL A CA 1
ATOM 966 C C . VAL A 1 124 ? -1.882 -0.668 -18.453 1.00 59.81 124 VAL A C 1
ATOM 968 O O . VAL A 1 124 ? -0.682 -0.697 -18.195 1.00 59.81 124 VAL A O 1
ATOM 971 N N . THR A 1 125 ? -2.404 -1.343 -19.478 1.00 57.53 125 THR A N 1
ATOM 972 C CA . THR A 1 125 ? -1.633 -2.276 -20.316 1.00 57.53 125 THR A CA 1
ATOM 973 C C . THR A 1 125 ? -0.869 -1.612 -21.461 1.00 57.53 125 THR A C 1
ATOM 975 O O . THR A 1 125 ? 0.088 -2.212 -21.945 1.00 57.53 125 THR A O 1
ATOM 978 N N . ASP A 1 126 ? -1.240 -0.393 -21.869 1.00 58.69 126 ASP A N 1
ATOM 979 C CA . ASP A 1 126 ? -0.570 0.356 -22.948 1.00 58.69 126 ASP A CA 1
ATOM 980 C C . ASP A 1 126 ? 0.489 1.359 -22.437 1.00 58.69 126 ASP A C 1
ATOM 982 O O . ASP A 1 126 ? 1.054 2.162 -23.183 1.00 58.69 126 ASP A O 1
ATOM 986 N N . LEU A 1 127 ? 0.823 1.311 -21.142 1.00 60.69 127 LEU A N 1
ATOM 987 C CA . LEU A 1 127 ? 1.928 2.087 -20.574 1.00 60.69 127 LEU A CA 1
ATOM 988 C C . LEU A 1 127 ? 3.268 1.459 -20.984 1.00 60.69 127 LEU A C 1
ATOM 990 O O . LEU A 1 127 ? 3.848 0.671 -20.245 1.00 60.69 127 LEU A O 1
ATOM 994 N N . GLY A 1 128 ? 3.769 1.788 -22.176 1.00 54.88 128 GLY A N 1
ATOM 995 C CA . GLY A 1 128 ? 5.101 1.344 -22.612 1.00 54.88 128 GLY A CA 1
ATOM 996 C C . GLY A 1 128 ? 5.324 1.244 -24.119 1.00 54.88 128 GLY A C 1
ATOM 997 O O . GLY A 1 128 ? 6.478 1.172 -24.545 1.00 54.88 128 GLY A O 1
ATOM 998 N N . GLY A 1 129 ? 4.257 1.329 -24.915 1.00 54.09 129 GLY A N 1
ATOM 999 C CA . GLY A 1 129 ? 4.320 1.323 -26.372 1.00 54.09 129 GLY A CA 1
ATOM 1000 C C . GLY A 1 129 ? 4.415 -0.079 -26.983 1.00 54.09 129 GLY A C 1
ATOM 1001 O O . GLY A 1 129 ? 5.297 -0.861 -26.645 1.00 54.09 129 GLY A O 1
ATOM 1002 N N . SER A 1 130 ? 3.519 -0.317 -27.947 1.00 47.72 130 SER A N 1
ATOM 1003 C CA . SER A 1 130 ? 3.447 -1.421 -28.916 1.00 47.72 130 SER A CA 1
ATOM 1004 C C . SER A 1 130 ? 3.459 -2.847 -28.352 1.00 47.72 130 SER A C 1
ATOM 1006 O O . SER A 1 130 ? 4.446 -3.332 -27.802 1.00 47.72 130 SER A O 1
ATOM 1008 N N . GLU A 1 131 ? 2.392 -3.593 -28.652 1.00 51.00 131 GLU A N 1
ATOM 1009 C CA . GLU A 1 131 ? 2.281 -5.041 -28.420 1.00 51.00 131 GLU A CA 1
ATOM 1010 C C . GLU A 1 131 ? 3.457 -5.850 -28.999 1.00 51.00 131 GLU A C 1
ATOM 1012 O O . GLU A 1 131 ? 3.747 -6.937 -28.508 1.00 51.00 131 GLU A O 1
ATOM 1017 N N . LYS A 1 132 ? 4.177 -5.303 -29.991 1.00 51.78 132 LYS A N 1
ATOM 1018 C CA . LYS A 1 132 ? 5.340 -5.942 -30.630 1.00 51.78 132 LYS A CA 1
ATOM 1019 C C . LYS A 1 132 ? 6.630 -5.892 -29.806 1.00 51.78 132 LYS A C 1
ATOM 1021 O O . LYS A 1 132 ? 7.589 -6.564 -30.162 1.00 51.78 132 LYS A O 1
ATOM 1026 N N . SER A 1 133 ? 6.678 -5.096 -28.738 1.00 52.06 133 SER A N 1
ATOM 1027 C CA . SER A 1 133 ? 7.836 -4.995 -27.836 1.00 52.06 133 SER A CA 1
ATOM 1028 C C . SER A 1 133 ? 7.575 -5.563 -26.446 1.00 52.06 133 SER A C 1
ATOM 1030 O O . SER A 1 133 ? 8.381 -5.333 -25.548 1.00 52.06 133 SER A O 1
ATOM 1032 N N . LYS A 1 134 ? 6.482 -6.315 -26.250 1.00 51.53 134 LYS A N 1
ATOM 1033 C CA . LYS A 1 134 ? 6.309 -7.115 -25.036 1.00 51.53 134 LYS A CA 1
ATOM 1034 C C . LYS A 1 134 ? 7.384 -8.214 -25.032 1.00 51.53 134 LYS A C 1
ATOM 1036 O O . LYS A 1 134 ? 7.293 -9.119 -25.862 1.00 51.53 134 LYS A O 1
ATOM 1041 N N . PRO A 1 135 ? 8.380 -8.192 -24.122 1.00 52.25 135 PRO A N 1
ATOM 1042 C CA . PRO A 1 135 ? 9.011 -9.447 -23.738 1.00 52.25 135 PRO A CA 1
ATOM 1043 C C . PRO A 1 135 ? 7.917 -10.335 -23.126 1.00 52.25 135 PRO A C 1
ATOM 1045 O O . PRO A 1 135 ? 6.827 -9.852 -22.819 1.00 52.25 135 PRO A O 1
ATOM 1048 N N . ASP A 1 136 ? 8.177 -11.620 -22.942 1.00 54.34 136 ASP A N 1
ATOM 1049 C CA . ASP A 1 136 ? 7.287 -12.549 -22.239 1.00 54.34 136 ASP A CA 1
ATOM 1050 C C . ASP A 1 136 ? 7.144 -12.116 -20.754 1.00 54.34 136 ASP A C 1
ATOM 1052 O O . ASP A 1 136 ? 7.816 -12.593 -19.843 1.00 54.34 136 ASP A O 1
ATOM 1056 N N . SER A 1 137 ? 6.390 -11.035 -20.524 1.00 53.91 137 SER A N 1
ATOM 1057 C CA . SER A 1 137 ? 6.618 -10.081 -19.426 1.00 53.91 137 SER A CA 1
ATOM 1058 C C . SER A 1 137 ? 5.922 -10.478 -18.126 1.00 53.91 137 SER A C 1
ATOM 1060 O O . SER A 1 137 ? 5.987 -9.736 -17.149 1.00 53.91 137 SER A O 1
ATOM 1062 N N . GLY A 1 138 ? 5.259 -11.636 -18.103 1.00 52.75 138 GLY A N 1
ATOM 1063 C CA . GLY A 1 138 ? 4.674 -12.213 -16.893 1.00 52.75 138 GLY A CA 1
ATOM 1064 C C . GLY A 1 138 ? 5.657 -13.053 -16.073 1.00 52.75 138 GLY A C 1
ATOM 1065 O O . GLY A 1 138 ? 5.386 -13.343 -14.909 1.00 52.75 138 GLY A O 1
ATOM 1066 N N . ASP A 1 139 ? 6.806 -13.432 -16.648 1.00 55.97 139 ASP A N 1
ATOM 1067 C CA . AS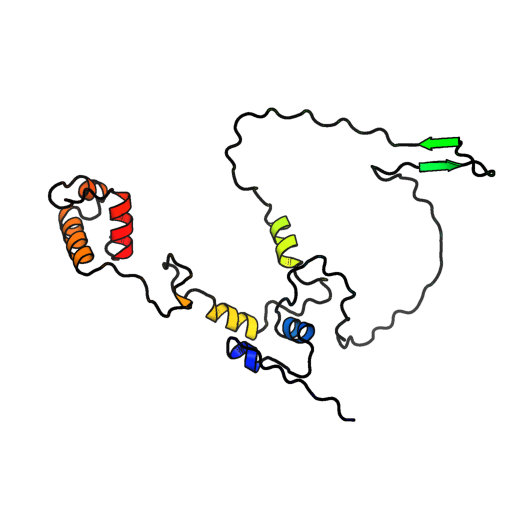P A 1 139 ? 7.640 -14.494 -16.080 1.00 55.97 139 ASP A CA 1
ATOM 1068 C C . ASP A 1 139 ? 9.058 -14.096 -15.679 1.00 55.97 139 ASP A C 1
ATOM 1070 O O . ASP A 1 139 ? 9.795 -14.951 -15.181 1.00 55.97 139 ASP A O 1
ATOM 1074 N N . SER A 1 140 ? 9.424 -12.815 -15.791 1.00 82.12 140 SER A N 1
ATOM 1075 C CA . SER A 1 140 ? 10.725 -12.340 -15.313 1.00 82.12 140 SER A CA 1
ATOM 1076 C C . SER A 1 140 ? 10.893 -12.679 -13.828 1.00 82.12 140 SER A C 1
ATOM 1078 O O . SER A 1 140 ? 10.151 -12.211 -12.959 1.00 82.12 140 SER A O 1
ATOM 1080 N N . GLU A 1 141 ? 11.883 -13.522 -13.532 1.00 88.50 141 GLU A N 1
ATOM 1081 C CA . GLU A 1 141 ? 12.232 -13.938 -12.172 1.00 88.50 141 GLU A CA 1
ATOM 1082 C C . GLU A 1 141 ? 12.509 -12.724 -11.277 1.00 88.50 141 GLU A C 1
ATOM 1084 O O . GLU A 1 141 ? 12.132 -12.711 -10.102 1.00 88.50 141 GLU A O 1
ATOM 1089 N N . VAL A 1 142 ? 13.077 -11.667 -11.869 1.00 88.75 142 VAL A N 1
ATOM 1090 C CA . VAL A 1 142 ? 13.328 -10.387 -11.210 1.00 88.75 142 VAL A CA 1
ATOM 1091 C C . VAL A 1 142 ? 12.010 -9.727 -10.812 1.00 88.75 142 VAL A C 1
ATOM 1093 O O . VAL A 1 142 ? 11.850 -9.379 -9.647 1.00 88.75 142 VAL A O 1
ATOM 1096 N N . VAL A 1 143 ? 11.026 -9.626 -11.711 1.00 88.19 143 VAL A N 1
ATOM 1097 C CA . VAL A 1 143 ? 9.708 -9.042 -11.388 1.00 88.19 143 VAL A CA 1
ATOM 1098 C C . VAL A 1 143 ? 9.020 -9.836 -10.279 1.00 88.19 143 VAL A C 1
ATOM 1100 O O . VAL A 1 143 ? 8.608 -9.246 -9.283 1.00 88.19 143 VAL A O 1
ATOM 1103 N N . LYS A 1 144 ? 9.021 -11.173 -10.353 1.00 89.50 144 LYS A N 1
ATOM 1104 C CA . LYS A 1 144 ? 8.490 -12.042 -9.284 1.00 89.50 144 LYS A CA 1
ATOM 1105 C C . LYS A 1 144 ? 9.210 -11.828 -7.948 1.00 89.50 144 LYS A C 1
ATOM 1107 O O . LYS A 1 144 ? 8.602 -11.918 -6.882 1.00 89.50 144 LYS A O 1
ATOM 1112 N N . ALA A 1 145 ? 10.519 -11.583 -7.961 1.00 89.19 145 ALA A N 1
ATOM 1113 C CA . ALA A 1 145 ? 11.279 -11.267 -6.754 1.00 89.19 145 ALA A CA 1
ATOM 1114 C C . ALA A 1 145 ? 10.925 -9.877 -6.196 1.00 89.19 145 ALA A C 1
ATOM 1116 O O . ALA A 1 145 ? 10.748 -9.745 -4.984 1.00 89.19 145 ALA A O 1
ATOM 1117 N N . LEU A 1 146 ? 10.760 -8.862 -7.054 1.00 86.44 146 LEU A N 1
ATOM 1118 C CA . LEU A 1 146 ? 10.291 -7.532 -6.649 1.00 86.44 146 LEU A CA 1
ATOM 1119 C C . LEU A 1 146 ? 8.880 -7.593 -6.056 1.00 86.44 146 LEU A C 1
ATOM 1121 O O . LEU A 1 146 ? 8.635 -6.982 -5.018 1.00 86.44 146 LEU A O 1
ATOM 1125 N N . GLU A 1 147 ? 7.976 -8.351 -6.673 1.00 86.56 147 GLU A N 1
ATOM 1126 C CA . GLU A 1 147 ? 6.613 -8.548 -6.180 1.00 86.56 147 GLU A CA 1
ATOM 1127 C C . GLU A 1 147 ? 6.616 -9.140 -4.773 1.00 86.56 147 GLU A C 1
ATOM 1129 O O . GLU A 1 147 ? 5.976 -8.585 -3.886 1.00 86.56 147 GLU A O 1
ATOM 1134 N N . ARG A 1 148 ? 7.410 -10.188 -4.518 1.00 86.81 148 ARG A N 1
ATOM 1135 C CA . ARG A 1 148 ? 7.546 -10.778 -3.172 1.00 86.81 148 ARG A CA 1
ATOM 1136 C C . ARG A 1 148 ? 8.058 -9.783 -2.131 1.00 86.81 148 ARG A C 1
ATOM 1138 O O . ARG A 1 148 ? 7.622 -9.825 -0.984 1.00 86.81 148 ARG A O 1
ATOM 1145 N N . ILE A 1 149 ? 8.982 -8.901 -2.513 1.00 83.81 149 ILE A N 1
ATOM 1146 C CA . ILE A 1 149 ? 9.483 -7.841 -1.624 1.00 83.81 149 ILE A CA 1
ATOM 1147 C C . ILE A 1 149 ? 8.407 -6.773 -1.387 1.00 83.81 149 ILE A C 1
ATOM 1149 O O . ILE A 1 149 ? 8.336 -6.203 -0.301 1.00 83.81 149 ILE A O 1
ATOM 1153 N N . SER A 1 150 ? 7.573 -6.497 -2.391 1.00 80.12 150 SER A N 1
ATOM 1154 C CA . SER A 1 150 ? 6.520 -5.485 -2.322 1.00 80.12 150 SER A CA 1
ATOM 1155 C C . SER A 1 150 ? 5.249 -5.971 -1.626 1.00 80.12 150 SER A C 1
ATOM 1157 O O . SER A 1 150 ? 4.511 -5.143 -1.086 1.00 80.12 150 SER A O 1
ATOM 1159 N N . THR A 1 151 ? 4.939 -7.270 -1.657 1.00 75.81 151 THR A N 1
ATOM 1160 C CA . THR A 1 151 ? 3.730 -7.798 -1.021 1.00 75.81 151 THR A CA 1
ATOM 1161 C C . THR A 1 151 ? 3.807 -7.579 0.489 1.00 75.81 151 THR A C 1
ATOM 1163 O O . THR A 1 151 ? 4.750 -8.057 1.125 1.00 75.81 151 THR A O 1
ATOM 1166 N N . PRO A 1 152 ? 2.834 -6.875 1.098 1.00 62.59 152 PRO A N 1
ATOM 1167 C CA . PRO A 1 152 ? 2.831 -6.677 2.536 1.00 62.59 152 PRO A CA 1
ATOM 1168 C C . PRO A 1 152 ? 2.670 -8.039 3.214 1.00 62.59 152 PRO A C 1
ATOM 1170 O O . PRO A 1 152 ? 1.671 -8.725 3.025 1.00 62.59 152 PRO A O 1
ATOM 1173 N N . LEU A 1 153 ? 3.641 -8.412 4.047 1.00 57.50 153 LEU A N 1
ATOM 1174 C CA . LEU A 1 153 ? 3.694 -9.697 4.756 1.00 57.50 153 LEU A CA 1
ATOM 1175 C C . LEU A 1 153 ? 2.484 -9.955 5.689 1.00 57.50 153 LEU A C 1
ATOM 1177 O O . LEU A 1 153 ? 2.374 -11.031 6.266 1.00 57.50 153 LEU A O 1
ATOM 1181 N N . ASN A 1 154 ? 1.578 -8.986 5.879 1.00 55.75 154 ASN A N 1
ATOM 1182 C CA . ASN A 1 154 ? 0.424 -9.127 6.761 1.00 55.75 154 ASN A CA 1
ATOM 1183 C C . ASN A 1 154 ? -0.886 -8.661 6.087 1.00 55.75 154 ASN A C 1
ATOM 1185 O O . ASN A 1 154 ? -1.081 -7.452 5.935 1.00 55.75 154 ASN 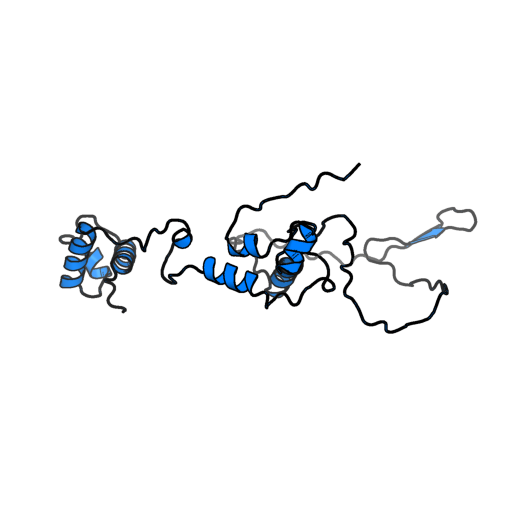A O 1
ATOM 1189 N N . PRO A 1 155 ? -1.816 -9.581 5.758 1.00 57.06 155 PRO A N 1
ATOM 1190 C CA . PRO A 1 155 ? -3.109 -9.242 5.152 1.00 57.06 155 PRO A CA 1
ATOM 1191 C C . PRO A 1 155 ? -4.032 -8.437 6.085 1.00 57.06 155 PRO A C 1
ATOM 1193 O O . PRO A 1 155 ? -4.952 -7.776 5.615 1.00 57.06 155 PRO A O 1
ATOM 1196 N N . ASN A 1 156 ? -3.771 -8.434 7.398 1.00 55.03 156 ASN A N 1
ATOM 1197 C CA . ASN A 1 156 ? -4.546 -7.688 8.396 1.00 55.03 156 ASN A CA 1
ATOM 1198 C C . ASN A 1 156 ? -3.928 -6.319 8.743 1.00 55.03 156 ASN A C 1
ATOM 1200 O O . ASN A 1 156 ? -4.427 -5.614 9.625 1.00 55.03 156 ASN A O 1
ATOM 1204 N N . ALA A 1 157 ? -2.830 -5.919 8.091 1.00 55.69 157 ALA A N 1
ATOM 1205 C CA . ALA A 1 157 ? -2.188 -4.637 8.354 1.00 55.69 157 ALA A CA 1
ATOM 1206 C C . ALA A 1 157 ? -2.905 -3.500 7.612 1.00 55.69 157 ALA A C 1
ATOM 1208 O O . ALA A 1 157 ? -2.775 -3.327 6.407 1.00 55.69 157 ALA A O 1
ATOM 1209 N N . THR A 1 158 ? -3.612 -2.653 8.358 1.00 53.59 158 THR A N 1
ATOM 1210 C CA . THR A 1 158 ? -4.360 -1.492 7.837 1.00 53.59 158 THR A CA 1
ATOM 1211 C C . THR A 1 158 ? -3.462 -0.349 7.324 1.00 53.59 158 THR A C 1
ATOM 1213 O O . THR A 1 158 ? -3.955 0.727 6.998 1.00 53.59 158 THR A O 1
ATOM 1216 N N . THR A 1 159 ? -2.137 -0.526 7.281 1.00 49.59 159 THR A N 1
ATOM 1217 C CA . THR A 1 159 ? -1.188 0.515 6.865 1.00 49.59 159 THR A CA 1
ATOM 1218 C C . THR A 1 159 ? -0.120 -0.054 5.937 1.00 49.59 159 THR A C 1
ATOM 1220 O O . THR A 1 159 ? 0.707 -0.858 6.368 1.00 49.59 159 THR A O 1
ATOM 1223 N N . LEU A 1 160 ? -0.080 0.454 4.701 1.00 50.31 160 LEU A N 1
ATOM 1224 C CA . LEU A 1 160 ? 0.929 0.162 3.669 1.00 50.31 160 LEU A CA 1
ATOM 1225 C C . LEU A 1 160 ? 2.385 0.426 4.130 1.00 50.31 160 LEU A C 1
ATOM 1227 O O . LEU A 1 160 ? 3.330 -0.054 3.515 1.00 50.31 160 LEU A O 1
ATOM 1231 N N . CYS A 1 161 ? 2.590 1.144 5.241 1.00 45.50 161 CYS A N 1
ATOM 1232 C CA . CYS A 1 161 ? 3.911 1.489 5.783 1.00 45.50 161 CYS A CA 1
ATOM 1233 C C . CYS A 1 161 ? 4.657 0.354 6.514 1.00 45.50 161 CYS A C 1
ATOM 1235 O O . CYS A 1 161 ? 5.804 0.561 6.923 1.00 45.50 161 CYS A O 1
ATOM 1237 N N . ALA A 1 162 ? 4.044 -0.819 6.716 1.00 47.47 162 ALA A N 1
ATOM 1238 C CA . ALA A 1 162 ? 4.644 -1.892 7.517 1.00 47.47 162 ALA A CA 1
ATOM 1239 C C . ALA A 1 162 ? 5.939 -2.460 6.900 1.00 47.47 162 ALA A C 1
ATOM 1241 O O . ALA A 1 162 ? 6.881 -2.762 7.629 1.00 47.47 162 ALA A O 1
ATOM 1242 N N . SER A 1 163 ? 6.032 -2.542 5.565 1.00 49.53 163 SER A N 1
ATOM 1243 C CA . SER A 1 163 ? 7.205 -3.148 4.914 1.00 49.53 163 SER A CA 1
ATOM 1244 C C . SER A 1 163 ? 8.448 -2.254 4.931 1.00 49.53 163 SER A C 1
ATOM 1246 O O . SER A 1 163 ? 9.564 -2.759 4.908 1.00 49.53 163 SER A O 1
ATOM 1248 N N . LEU A 1 164 ? 8.282 -0.927 4.980 1.00 50.34 164 LEU A N 1
ATOM 1249 C CA . LEU A 1 164 ? 9.408 0.009 4.860 1.00 50.34 164 LEU A CA 1
ATOM 1250 C C . LEU A 1 164 ? 10.119 0.293 6.186 1.00 50.34 164 LEU A C 1
ATOM 1252 O O . LEU A 1 164 ? 11.261 0.740 6.187 1.00 50.34 164 LEU A O 1
ATOM 1256 N N . THR A 1 165 ? 9.439 0.092 7.315 1.00 58.97 165 THR A N 1
ATOM 1257 C CA . THR A 1 165 ? 9.918 0.577 8.620 1.00 58.97 165 THR A CA 1
ATOM 1258 C C . THR A 1 165 ? 10.312 -0.534 9.586 1.00 58.97 165 THR A C 1
ATOM 1260 O O . THR A 1 165 ? 10.665 -0.229 10.723 1.00 58.97 165 THR A O 1
ATOM 1263 N N . ASN A 1 166 ? 10.232 -1.813 9.183 1.00 56.34 166 ASN A N 1
ATOM 1264 C CA . ASN A 1 166 ? 10.336 -2.966 10.094 1.00 56.34 166 ASN A CA 1
ATOM 1265 C C . ASN A 1 166 ? 9.403 -2.857 11.321 1.00 56.34 166 ASN A C 1
ATOM 1267 O O . ASN A 1 166 ? 9.538 -3.607 12.290 1.00 56.34 166 ASN A O 1
ATOM 1271 N N . ALA A 1 167 ? 8.457 -1.913 11.299 1.00 57.50 167 ALA A N 1
ATOM 1272 C CA . ALA A 1 167 ? 7.526 -1.686 12.374 1.00 57.50 167 ALA A CA 1
ATOM 1273 C C . ALA A 1 167 ? 6.465 -2.773 12.258 1.00 57.50 167 ALA A C 1
ATOM 1275 O O . ALA A 1 167 ? 5.644 -2.768 11.338 1.00 57.50 167 ALA A O 1
ATOM 1276 N N . GLY A 1 168 ? 6.529 -3.732 13.179 1.00 63.28 168 GLY A N 1
ATOM 1277 C CA . GLY A 1 168 ? 5.532 -4.785 13.290 1.00 63.28 168 GLY A CA 1
ATOM 1278 C C . GLY A 1 168 ? 4.115 -4.229 13.499 1.00 63.28 168 GLY A C 1
ATOM 1279 O O . GLY A 1 168 ? 3.922 -3.018 13.671 1.00 63.28 168 GLY A O 1
ATOM 1280 N N . PRO A 1 169 ? 3.099 -5.109 13.498 1.00 67.88 169 PRO A N 1
ATOM 1281 C CA . PRO A 1 169 ? 1.716 -4.723 13.755 1.00 67.88 169 PRO A CA 1
ATOM 1282 C C . PRO A 1 169 ? 1.607 -3.822 14.991 1.00 67.88 169 PRO A C 1
ATOM 1284 O O . PRO A 1 169 ? 2.201 -4.087 16.035 1.00 67.88 169 PRO A O 1
ATOM 1287 N N . ARG A 1 170 ? 0.851 -2.724 14.886 1.00 73.19 170 ARG A N 1
ATOM 1288 C CA . ARG A 1 170 ? 0.666 -1.805 16.015 1.00 73.19 170 ARG A CA 1
ATOM 1289 C C . ARG A 1 170 ? -0.225 -2.460 17.067 1.00 73.19 170 ARG A C 1
ATOM 1291 O O . ARG A 1 170 ? -1.445 -2.454 16.924 1.00 73.19 170 ARG A O 1
ATOM 1298 N N . HIS A 1 171 ? 0.374 -2.962 18.138 1.00 80.06 171 HIS A N 1
ATOM 1299 C CA . HIS A 1 171 ? -0.366 -3.516 19.269 1.00 80.06 171 HIS A CA 1
ATOM 1300 C C . HIS A 1 171 ? -1.032 -2.417 20.116 1.00 80.06 171 HIS A C 1
ATOM 1302 O O . HIS A 1 171 ? -0.646 -1.241 20.086 1.00 80.06 171 HIS A O 1
ATOM 1308 N N . ALA A 1 172 ? -2.082 -2.788 20.849 1.00 86.94 172 ALA A N 1
ATOM 1309 C CA . ALA A 1 172 ? -2.634 -1.951 21.910 1.00 86.94 172 ALA A CA 1
ATOM 1310 C C . ALA A 1 172 ? -1.604 -1.794 23.047 1.00 86.94 172 ALA A C 1
ATOM 1312 O O . ALA A 1 172 ? -0.766 -2.671 23.259 1.00 86.94 172 ALA A O 1
ATOM 1313 N N . SER A 1 173 ? -1.641 -0.675 23.772 1.00 91.06 173 SER A N 1
ATOM 1314 C CA . SER A 1 173 ? -0.781 -0.513 24.951 1.00 91.06 173 SER A CA 1
ATOM 1315 C C . SER A 1 173 ? -1.207 -1.489 26.056 1.00 91.06 173 SER A C 1
ATOM 1317 O O . SER A 1 173 ? -2.361 -1.915 26.099 1.00 91.06 173 SER A O 1
ATOM 1319 N N . SER A 1 174 ? -0.310 -1.811 26.996 1.00 91.94 174 SER A N 1
ATOM 1320 C CA . SER A 1 174 ? -0.646 -2.698 28.127 1.00 91.94 174 SER A CA 1
ATOM 1321 C C . SER A 1 174 ? -1.861 -2.198 28.930 1.00 91.94 174 SER A C 1
ATOM 1323 O O . SER A 1 174 ? -2.720 -2.986 29.325 1.00 91.94 174 SER A O 1
ATOM 1325 N N . GLY A 1 175 ? -1.986 -0.878 29.113 1.00 93.56 175 GLY A N 1
ATOM 1326 C CA . GLY A 1 175 ? -3.145 -0.273 29.773 1.00 93.56 175 GLY A CA 1
ATOM 1327 C C . GLY A 1 175 ? -4.441 -0.432 28.974 1.00 93.56 175 GLY A C 1
ATOM 1328 O O . GLY A 1 175 ? -5.477 -0.754 29.551 1.00 93.56 175 GLY A O 1
ATOM 1329 N N . GLU A 1 176 ? -4.380 -0.271 27.649 1.00 92.19 176 GLU A N 1
ATOM 1330 C CA . GLU A 1 176 ? -5.537 -0.486 26.775 1.00 92.19 176 GLU A CA 1
ATOM 1331 C C . GLU A 1 176 ? -5.955 -1.965 26.754 1.00 92.19 176 GLU A C 1
ATOM 1333 O O . GLU A 1 176 ? -7.147 -2.250 26.806 1.00 92.19 176 GLU A O 1
ATOM 1338 N N . MET A 1 177 ? -5.007 -2.907 26.775 1.00 93.44 177 MET A N 1
ATOM 1339 C CA . MET A 1 177 ? -5.310 -4.341 26.882 1.00 93.44 177 MET A CA 1
ATOM 1340 C C . MET A 1 177 ? -6.043 -4.680 28.181 1.00 93.44 177 MET A C 1
ATOM 1342 O O . MET A 1 177 ? -7.086 -5.321 28.127 1.00 93.44 177 MET A O 1
ATOM 1346 N N . ASN A 1 178 ? -5.562 -4.194 29.330 1.00 94.88 178 ASN A N 1
ATOM 1347 C CA . ASN A 1 178 ? -6.221 -4.414 30.626 1.00 94.88 178 ASN A CA 1
ATOM 1348 C C . ASN A 1 178 ? -7.603 -3.751 30.709 1.00 94.88 178 ASN A C 1
ATOM 1350 O O . ASN A 1 178 ? -8.508 -4.234 31.386 1.00 94.88 178 ASN A O 1
ATOM 1354 N N . TYR A 1 179 ? -7.763 -2.601 30.056 1.00 94.38 179 TYR A N 1
ATOM 1355 C CA . TYR A 1 179 ? -9.053 -1.935 29.946 1.00 94.38 179 TYR A CA 1
ATOM 1356 C C . TYR A 1 179 ? -10.036 -2.788 29.132 1.00 94.38 179 TYR A C 1
ATOM 1358 O O . TYR A 1 179 ? -11.135 -3.085 29.597 1.00 94.38 179 TYR A O 1
ATOM 1366 N N . LEU A 1 180 ? -9.622 -3.225 27.940 1.00 93.75 180 LEU A N 1
ATOM 1367 C CA . LEU A 1 180 ? -10.445 -4.033 27.046 1.00 93.75 180 LEU A CA 1
ATOM 1368 C C . LEU A 1 180 ? -10.738 -5.423 27.623 1.00 93.75 180 LEU A C 1
ATOM 1370 O O . LEU A 1 180 ? -11.866 -5.888 27.485 1.00 93.75 180 LEU A O 1
ATOM 1374 N N . SER A 1 181 ? -9.788 -6.055 28.319 1.00 94.31 181 SER A N 1
ATOM 1375 C CA . SER A 1 181 ? -9.987 -7.371 28.938 1.00 94.31 181 SER A CA 1
ATOM 1376 C C . SER A 1 181 ? -11.123 -7.343 29.960 1.00 94.31 181 SER A C 1
ATOM 1378 O O . SER A 1 181 ? -12.016 -8.177 29.895 1.00 94.31 181 SER A O 1
ATOM 1380 N N . ARG A 1 182 ? -11.188 -6.314 30.817 1.00 94.56 182 ARG A N 1
ATOM 1381 C CA . ARG A 1 182 ? -12.284 -6.130 31.790 1.00 94.56 182 ARG A CA 1
ATOM 1382 C C . ARG A 1 182 ? -13.645 -5.944 31.120 1.00 94.56 182 ARG A C 1
ATOM 1384 O O . ARG A 1 182 ? -14.664 -6.398 31.640 1.00 94.56 182 ARG A O 1
ATOM 1391 N N . LEU A 1 183 ? -13.681 -5.239 29.986 1.00 94.00 183 LEU A N 1
ATOM 1392 C CA . LEU A 1 183 ? -14.905 -5.059 29.201 1.00 94.00 183 LEU A CA 1
ATOM 1393 C C . LEU A 1 183 ? -15.377 -6.398 28.618 1.00 94.00 183 LEU A C 1
ATOM 1395 O O . LEU A 1 183 ? -16.567 -6.707 28.703 1.00 94.00 183 LEU A O 1
ATOM 1399 N N . VAL A 1 184 ? -14.449 -7.187 28.070 1.00 94.31 184 VAL A N 1
ATOM 1400 C CA . VAL A 1 184 ? -14.710 -8.516 27.493 1.00 94.31 184 VAL A CA 1
ATOM 1401 C C . VAL A 1 184 ? -15.110 -9.527 28.568 1.00 94.31 184 VAL A C 1
ATOM 1403 O O . VAL A 1 184 ? -16.072 -10.257 28.371 1.00 94.31 184 VAL A O 1
ATOM 1406 N N . GLU A 1 185 ? -14.471 -9.524 29.736 1.00 94.00 185 GLU A N 1
ATOM 1407 C CA . GLU A 1 185 ? -14.837 -10.388 30.869 1.00 94.00 185 GLU A CA 1
ATOM 1408 C C . GLU A 1 185 ? -16.288 -10.171 31.323 1.00 94.00 185 GLU A C 1
ATOM 1410 O O . GLU A 1 185 ? -16.977 -11.126 31.673 1.00 94.00 185 GLU A O 1
ATOM 1415 N N . LYS A 1 186 ? -16.777 -8.921 31.303 1.00 94.62 186 LYS A N 1
ATOM 1416 C CA . LYS A 1 186 ? -18.138 -8.597 31.757 1.00 94.62 186 LYS A CA 1
ATOM 1417 C C . LYS A 1 186 ? -19.205 -8.767 30.674 1.00 94.62 186 LYS A C 1
ATOM 1419 O O . LYS A 1 186 ? -20.300 -9.234 30.975 1.00 94.62 186 LYS A O 1
ATOM 1424 N N . HIS A 1 187 ? -18.932 -8.320 29.448 1.00 92.38 187 HIS A N 1
ATOM 1425 C CA . HIS A 1 187 ? -19.935 -8.245 28.371 1.00 92.38 187 HIS A CA 1
ATOM 1426 C C . HIS A 1 187 ? -19.725 -9.283 27.260 1.00 92.38 187 HIS A C 1
ATOM 1428 O O . HIS A 1 187 ? -20.539 -9.362 26.338 1.00 92.38 187 HIS A O 1
ATOM 1434 N N . GLY A 1 188 ? -18.652 -10.074 27.320 1.00 89.69 188 GLY A N 1
ATOM 1435 C CA . GLY A 1 188 ? -18.309 -11.078 26.316 1.00 89.69 188 GLY A CA 1
ATOM 1436 C C . GLY A 1 188 ? -18.114 -10.453 24.937 1.00 89.69 188 GLY A C 1
ATOM 1437 O O . GLY A 1 188 ? -17.238 -9.618 24.732 1.00 89.69 188 GLY A O 1
ATOM 1438 N N . THR A 1 189 ? -18.967 -10.832 23.986 1.00 88.50 189 THR A N 1
ATOM 1439 C CA . THR A 1 189 ? -18.960 -10.333 22.600 1.00 88.50 189 THR A CA 1
ATOM 1440 C C . THR A 1 189 ? -19.894 -9.138 22.369 1.00 88.50 189 THR A C 1
ATOM 1442 O O . THR A 1 189 ? -19.923 -8.574 21.270 1.00 88.50 189 THR A O 1
ATOM 1445 N N . ASN A 1 190 ? -20.655 -8.705 23.382 1.00 93.25 190 ASN A N 1
ATOM 1446 C CA . ASN A 1 190 ? -21.635 -7.632 23.233 1.00 93.25 190 ASN A CA 1
ATOM 1447 C C . ASN A 1 190 ? -20.992 -6.237 23.333 1.00 93.25 190 ASN A C 1
ATOM 1449 O O . ASN A 1 190 ? -20.992 -5.595 24.386 1.00 93.25 190 ASN A O 1
ATOM 1453 N N . VAL A 1 191 ? -20.499 -5.730 22.200 1.00 93.44 191 VAL A N 1
ATOM 1454 C CA . VAL A 1 191 ? -19.844 -4.411 22.138 1.00 93.44 191 VAL A CA 1
ATOM 1455 C C . VAL A 1 191 ? -20.803 -3.250 22.429 1.00 93.44 191 VAL A C 1
ATOM 1457 O O . VAL A 1 191 ? -20.386 -2.204 22.926 1.00 93.44 191 VAL A O 1
ATOM 1460 N N . GLU A 1 192 ? -22.099 -3.416 22.169 1.00 94.50 192 GLU A N 1
ATOM 1461 C CA . GLU A 1 192 ? -23.076 -2.392 22.540 1.00 94.50 192 GLU A CA 1
ATOM 1462 C C . GLU A 1 192 ? -23.303 -2.316 24.053 1.00 94.50 192 GLU A C 1
ATOM 1464 O O . GLU A 1 192 ? -23.464 -1.224 24.601 1.00 94.50 192 GLU A O 1
ATOM 1469 N N . GLY A 1 193 ? -23.288 -3.465 24.734 1.00 93.81 193 GLY A N 1
ATOM 1470 C CA . GLY A 1 193 ? -23.320 -3.539 26.195 1.00 93.81 193 GLY A CA 1
ATOM 1471 C C . GLY A 1 193 ? -22.103 -2.857 26.819 1.00 93.81 193 GLY A C 1
ATOM 1472 O O . GLY A 1 193 ? -22.249 -2.057 27.743 1.00 93.81 193 GLY A O 1
ATOM 1473 N N . MET A 1 194 ? -20.921 -3.076 26.235 1.00 94.31 194 MET A N 1
ATOM 1474 C CA . MET A 1 194 ? -19.682 -2.413 26.655 1.00 94.31 194 MET A CA 1
ATOM 1475 C C . MET A 1 194 ? -19.754 -0.889 26.520 1.00 94.31 194 MET A C 1
ATOM 1477 O O . MET A 1 194 ? -19.322 -0.168 27.416 1.00 94.31 194 MET A O 1
ATOM 1481 N N . ALA A 1 195 ? -20.314 -0.386 25.416 1.00 95.94 195 ALA A N 1
ATOM 1482 C CA . ALA A 1 195 ? -20.434 1.051 25.183 1.00 95.94 195 ALA A CA 1
ATOM 1483 C C . ALA A 1 195 ? -21.382 1.725 26.190 1.00 95.94 195 ALA A C 1
ATOM 1485 O O . ALA A 1 195 ? -21.103 2.833 26.645 1.00 95.94 195 ALA A O 1
ATOM 1486 N N . ARG A 1 196 ? -22.473 1.045 26.570 1.00 94.44 196 ARG A N 1
ATOM 1487 C CA . ARG A 1 196 ? -23.461 1.540 27.548 1.00 94.44 196 ARG A CA 1
ATOM 1488 C C . ARG A 1 196 ? -22.983 1.446 29.004 1.00 94.44 196 ARG A C 1
ATOM 1490 O O . ARG A 1 196 ? -23.598 2.048 29.886 1.00 94.44 196 ARG A O 1
ATOM 1497 N N . ASP A 1 197 ? -21.905 0.716 29.284 1.00 94.81 197 ASP A N 1
ATOM 1498 C CA . ASP A 1 197 ? -21.392 0.529 30.641 1.00 94.81 197 ASP A CA 1
ATOM 1499 C C . ASP A 1 197 ? -20.648 1.762 31.162 1.00 94.81 197 ASP A C 1
ATOM 1501 O O . ASP A 1 197 ? -19.445 1.916 30.983 1.00 94.81 197 ASP A O 1
ATOM 1505 N N . ARG A 1 198 ? -21.352 2.618 31.901 1.00 92.19 198 ARG A N 1
ATOM 1506 C CA . ARG A 1 198 ? -20.779 3.849 32.468 1.00 92.19 198 ARG A CA 1
ATOM 1507 C C . ARG A 1 198 ? -19.679 3.615 33.508 1.00 92.19 198 ARG A C 1
ATOM 1509 O O . ARG A 1 198 ? -18.941 4.547 33.808 1.00 92.19 198 ARG A O 1
ATOM 1516 N N . ARG A 1 199 ? -19.589 2.415 34.097 1.00 93.94 199 ARG A N 1
ATOM 1517 C CA . ARG A 1 199 ? -18.599 2.110 35.142 1.00 93.94 199 ARG A CA 1
ATOM 1518 C C . ARG A 1 199 ? -17.286 1.640 34.537 1.00 93.94 199 ARG A C 1
ATOM 1520 O O . ARG A 1 199 ? -16.228 2.061 34.992 1.00 93.94 199 ARG A O 1
ATOM 1527 N N . LEU A 1 200 ? -17.357 0.738 33.559 1.00 92.50 200 LEU A N 1
ATOM 1528 C CA . LEU A 1 200 ? -16.164 0.195 32.912 1.00 92.50 200 LEU A CA 1
ATOM 1529 C C . LEU A 1 200 ? -15.705 1.020 31.711 1.00 92.50 200 LEU A C 1
ATOM 1531 O O . LEU A 1 200 ? -14.522 0.968 31.416 1.00 92.50 200 LEU A O 1
ATOM 1535 N N . ASN A 1 201 ? -16.582 1.803 31.074 1.00 95.19 201 ASN A N 1
ATOM 1536 C CA . ASN A 1 201 ? -16.261 2.725 29.980 1.00 95.19 201 ASN A CA 1
ATOM 1537 C C . ASN A 1 201 ? -16.381 4.194 30.442 1.00 95.19 201 ASN A C 1
ATOM 1539 O O . ASN A 1 201 ? -17.307 4.899 30.026 1.00 95.19 201 ASN A O 1
ATOM 1543 N N . PRO A 1 202 ? -15.477 4.677 31.319 1.00 93.50 202 PRO A N 1
ATOM 1544 C CA . PRO A 1 202 ? -15.529 6.043 31.839 1.00 93.50 202 PRO A CA 1
ATOM 1545 C C . PRO A 1 202 ? -15.337 7.086 30.733 1.00 93.50 202 PRO A C 1
ATOM 1547 O O . PRO A 1 202 ? -15.937 8.154 30.787 1.00 93.50 202 PRO A O 1
ATOM 1550 N N . GLU A 1 203 ? -14.558 6.750 29.703 1.00 91.00 203 GLU A N 1
ATOM 1551 C CA . GLU A 1 203 ? -14.307 7.620 28.550 1.00 91.00 203 GLU A CA 1
ATOM 1552 C C . GLU A 1 203 ? -15.453 7.634 27.531 1.00 91.00 203 GLU A C 1
ATOM 1554 O O . GLU A 1 203 ? -15.349 8.295 26.502 1.00 91.00 203 GLU A O 1
ATOM 1559 N N . GLN A 1 204 ? -16.545 6.903 27.787 1.00 94.06 204 GLN A N 1
ATOM 1560 C CA . GLN A 1 204 ? -17.722 6.859 26.914 1.00 94.06 204 GLN A CA 1
ATOM 1561 C C . GLN A 1 204 ? -17.371 6.525 25.453 1.00 94.06 204 GLN A C 1
ATOM 1563 O O . GLN A 1 204 ? -17.977 7.036 24.508 1.00 94.06 204 GLN A O 1
ATOM 1568 N N . ARG A 1 205 ? -16.389 5.634 25.247 1.00 94.19 205 ARG A N 1
ATOM 1569 C CA . ARG A 1 205 ? -15.990 5.163 23.916 1.00 94.19 205 ARG A CA 1
ATOM 1570 C C . ARG A 1 205 ? -17.209 4.604 23.190 1.00 94.19 205 ARG A C 1
ATOM 1572 O O . ARG A 1 205 ? -17.931 3.763 23.729 1.00 94.19 205 ARG A O 1
ATOM 1579 N N . THR A 1 206 ? -17.412 5.047 21.952 1.00 96.44 206 THR A N 1
ATOM 1580 C CA . THR A 1 206 ? -18.505 4.560 21.105 1.00 96.44 206 THR A CA 1
ATOM 1581 C C . THR A 1 206 ? -18.322 3.077 20.778 1.00 96.44 206 THR A C 1
ATOM 1583 O O . THR A 1 206 ? -17.200 2.560 20.767 1.00 96.44 206 THR A O 1
ATOM 1586 N N . ALA A 1 207 ? -19.412 2.383 20.440 1.00 94.44 207 ALA A N 1
ATOM 1587 C CA . ALA A 1 207 ? -19.352 0.966 20.076 1.00 94.44 207 ALA A CA 1
ATOM 1588 C C . ALA A 1 207 ? -18.370 0.704 18.917 1.00 94.44 207 ALA A C 1
ATOM 1590 O O . ALA A 1 207 ? -17.595 -0.246 18.964 1.00 94.44 207 ALA A O 1
ATOM 1591 N N . GLY A 1 208 ? -18.323 1.579 17.905 1.00 94.06 208 GLY A N 1
ATOM 1592 C CA . GLY A 1 208 ? -17.361 1.471 16.800 1.00 94.06 208 GLY A CA 1
ATOM 1593 C C . GLY A 1 208 ? -15.903 1.684 17.229 1.00 94.06 208 GLY A C 1
ATOM 1594 O O . GLY A 1 208 ? -15.001 1.017 16.719 1.00 94.06 208 GLY A O 1
ATOM 1595 N N . ALA A 1 209 ? -15.648 2.578 18.189 1.00 93.69 209 ALA A N 1
ATOM 1596 C CA . ALA A 1 209 ? -14.312 2.762 18.753 1.00 93.69 209 ALA A CA 1
ATOM 1597 C C . ALA A 1 209 ? -13.853 1.521 19.533 1.00 93.69 209 ALA A C 1
ATOM 1599 O O . ALA A 1 209 ? -12.716 1.089 19.355 1.00 93.69 209 ALA A O 1
ATOM 1600 N N . LEU A 1 210 ? -14.742 0.916 20.326 1.00 94.06 210 LEU A N 1
ATOM 1601 C CA . LEU A 1 210 ? -14.465 -0.327 21.050 1.00 94.06 210 LEU A CA 1
ATOM 1602 C C . LEU A 1 210 ? -14.255 -1.513 20.100 1.00 94.06 210 LEU A C 1
ATOM 1604 O O . LEU A 1 210 ? -13.301 -2.258 20.287 1.00 94.06 210 LEU A O 1
ATOM 1608 N N . ARG A 1 211 ? -15.056 -1.648 19.031 1.00 93.25 211 ARG A N 1
ATOM 1609 C CA . ARG A 1 211 ? -14.854 -2.686 17.998 1.00 93.25 211 ARG A CA 1
ATOM 1610 C C . ARG A 1 211 ? -13.451 -2.618 17.400 1.00 93.25 211 ARG A C 1
ATOM 1612 O O . ARG A 1 211 ? -12.749 -3.621 17.370 1.00 93.25 211 ARG A O 1
ATOM 1619 N N . ARG A 1 212 ? -13.021 -1.428 16.967 1.00 91.00 212 ARG A N 1
ATOM 1620 C CA . ARG A 1 212 ? -11.678 -1.228 16.397 1.00 91.00 212 ARG A CA 1
ATOM 1621 C C . ARG A 1 212 ? -10.572 -1.533 17.406 1.00 91.00 212 ARG A C 1
ATOM 1623 O O . ARG A 1 212 ? -9.554 -2.105 17.037 1.00 91.00 212 ARG A O 1
ATOM 1630 N N . ALA A 1 213 ? -10.778 -1.175 18.670 1.00 90.81 213 ALA A N 1
ATOM 1631 C CA . ALA A 1 213 ? -9.816 -1.421 19.738 1.00 90.81 213 ALA A CA 1
ATOM 1632 C C . ALA A 1 213 ? -9.666 -2.912 20.066 1.00 90.81 213 ALA A C 1
ATOM 1634 O O . ALA A 1 213 ? -8.546 -3.388 20.212 1.00 90.81 213 ALA A O 1
ATOM 1635 N N . LEU A 1 214 ? -10.778 -3.649 20.115 1.00 91.31 214 LEU A N 1
ATOM 1636 C CA . LEU A 1 214 ? -10.790 -5.099 20.318 1.00 91.31 214 LEU A CA 1
ATOM 1637 C C . LEU A 1 214 ? -10.085 -5.835 19.179 1.00 91.31 214 LEU A C 1
ATOM 1639 O O . LEU A 1 214 ? -9.230 -6.672 19.447 1.00 91.31 214 LEU A O 1
ATOM 1643 N N . VAL A 1 215 ? -10.364 -5.458 17.926 1.00 89.31 215 VAL A N 1
ATOM 1644 C CA . VAL A 1 215 ? -9.674 -6.010 16.747 1.00 89.31 215 VAL A CA 1
ATOM 1645 C C . VAL A 1 215 ? -8.174 -5.715 16.810 1.00 89.31 215 VAL A C 1
ATOM 1647 O O . VAL A 1 215 ? -7.357 -6.612 16.636 1.00 89.31 215 VAL A O 1
ATOM 1650 N N . LYS A 1 216 ? -7.789 -4.477 17.143 1.00 87.69 216 LYS A N 1
ATOM 1651 C CA . LYS A 1 216 ? -6.379 -4.090 17.301 1.00 87.69 216 LYS A CA 1
ATOM 1652 C C . LYS A 1 216 ? -5.672 -4.858 18.429 1.00 87.69 216 LYS A C 1
ATOM 1654 O O . LYS A 1 216 ? -4.474 -5.115 18.339 1.00 87.69 216 LYS A O 1
ATOM 1659 N N . ALA A 1 217 ? -6.394 -5.187 19.497 1.00 87.69 217 ALA A N 1
ATOM 1660 C CA . ALA A 1 217 ? -5.878 -5.942 20.634 1.00 87.69 217 ALA A CA 1
ATOM 1661 C C . ALA A 1 217 ? -5.927 -7.469 20.435 1.00 87.69 217 ALA A C 1
ATOM 1663 O O . ALA A 1 217 ? -5.383 -8.181 21.271 1.00 87.69 217 ALA A O 1
ATOM 1664 N N . GLY A 1 218 ? -6.564 -7.972 19.370 1.00 86.81 218 GLY A N 1
ATOM 1665 C CA . GLY A 1 218 ? -6.792 -9.409 19.171 1.00 86.81 218 GLY A CA 1
ATOM 1666 C C . GLY A 1 218 ? -7.769 -10.026 20.181 1.00 86.81 218 GLY A C 1
ATOM 1667 O O . GLY A 1 218 ? -7.712 -11.221 20.436 1.00 86.81 218 GLY A O 1
ATOM 1668 N N . LEU A 1 219 ? -8.639 -9.210 20.787 1.00 84.06 219 LEU A N 1
ATOM 1669 C CA . LEU A 1 219 ? -9.648 -9.622 21.777 1.00 84.06 219 LEU A CA 1
ATOM 1670 C C . LEU A 1 219 ? -11.062 -9.671 21.182 1.00 84.06 219 LEU A C 1
ATOM 1672 O O . LEU A 1 219 ? -12.060 -9.675 21.905 1.00 84.06 219 LEU A O 1
ATOM 1676 N N . ASP A 1 220 ? -11.168 -9.648 19.857 1.00 76.56 220 ASP A N 1
ATOM 1677 C CA . ASP A 1 220 ? -12.425 -9.908 19.180 1.00 76.56 220 ASP A CA 1
ATOM 1678 C C . ASP A 1 220 ? -12.625 -11.434 19.183 1.00 76.56 220 ASP A C 1
ATOM 1680 O O . ASP A 1 220 ? -11.762 -12.198 18.777 1.00 76.56 220 ASP A O 1
ATOM 1684 N N . GLY A 1 221 ? -13.723 -11.916 19.770 1.00 67.81 221 GLY A N 1
ATOM 1685 C CA . GLY A 1 221 ? -14.006 -13.355 19.907 1.00 67.81 221 GLY A CA 1
ATOM 1686 C C . GLY A 1 221 ? -14.331 -14.055 18.578 1.00 67.81 221 GLY A C 1
ATOM 1687 O O . GLY A 1 221 ? -15.169 -14.950 18.560 1.00 67.81 221 GLY A O 1
ATOM 1688 N N . ARG A 1 222 ? -13.749 -13.587 17.468 1.00 61.00 222 ARG A N 1
ATOM 1689 C CA . ARG A 1 222 ? -13.854 -14.109 16.104 1.00 61.00 222 ARG A CA 1
ATOM 1690 C C . ARG A 1 222 ? -12.447 -14.459 15.619 1.00 61.00 222 ARG A C 1
ATOM 1692 O O . ARG A 1 222 ? -11.965 -13.900 14.639 1.00 61.00 222 ARG A O 1
ATOM 1699 N N . SER A 1 223 ? -11.796 -15.365 16.340 1.00 44.28 223 SER A N 1
ATOM 1700 C CA . SER A 1 223 ? -10.617 -16.071 15.840 1.00 44.28 223 SER A CA 1
ATOM 1701 C C . SER A 1 223 ? -10.971 -17.500 15.481 1.00 44.28 223 SER A C 1
ATOM 1703 O O . SER A 1 223 ? -11.930 -18.038 16.080 1.00 44.28 223 SER A O 1
#

Secondary structure (DSSP, 8-state):
-----------S-HHHHHT--TTS-HHHHHHHHT--S---TT--SPPPPP--------------------S-PPTT--EEEE-TTS-EEEEE-PPPP-PPP---------PPP---HHHHHHHHHTTTS-GGG--STT--HHHHHHHHHHS-S-TT-S-TTHHHH-----PPPHHHHHHHHHHHHHHTT-HHHHHH-TTT-TT---HHHHHHHHHHHT-SS--

Foldseek 3Di:
DDDPQDADQDDDPVLLRVQDDSVDDPCVSCLVLLHAPFQDLPPDDDDDPDPPVPDDDDDDDDDDDDDDDDPDDDQPDWDFDADPVRHTDDIDHPDDDDDDDDDDDDDDPCDDPPDDPVNVCCSVVSRHDDPSSHDVNPDRPSVVVVVVLCPDPDPPAPDSCCSPPVDPQDADDPVLLVLLVVLCVVQPQPLVVSLPPCVSPVVSQDSVRSVVSCVRNVNRPPD

Organism: NCBI:txid117069

pLDDT: mean 70.51, std 18.49, range [33.44, 96.44]

Radius of gyration: 32.69 Å; chains: 1; bounding box: 72×45×99 Å

InterPro domains:
  IPR019002 Ribosome biogenesis protein Nop16 [PF09420] (5-217)
  IPR019002 Ribosome biogenesis protein Nop16 [PTHR13243] (3-213)

Sequence (223 aa):
MPRREQSFTIRGPKILQEAWDDTKTVRQNYIALGLIHTLNPSAAGGVEPLEVQERTEEIETASASKVEQPTQIRKGFGKIIRDEAGNVVRIEMPEEDEEPPAHNARDTEMTGPELESTVVGAWVTDLGGSEKSKPDSGDSEVVKALERISTPLNPNATTLCASLTNAGPRHASSGEMNYLSRLVEKHGTNVEGMARDRRLNPEQRTAGALRRALVKAGLDGRS